Protein AF-A0A3D4BBL2-F1 (afdb_monomer)

Solvent-accessible surface area (backbone atoms only — not comparable to full-atom values): 11692 Å² total; per-residue (Å²): 135,83,78,77,78,76,83,63,69,51,54,70,66,58,52,54,52,48,45,28,52,50,49,42,56,53,72,63,46,46,73,65,32,52,86,39,86,74,18,43,57,54,33,48,52,52,49,54,50,46,58,52,48,42,45,50,43,36,45,75,72,66,62,43,94,60,90,60,70,45,83,87,76,62,71,83,90,44,72,51,58,56,49,42,54,50,50,47,52,53,50,20,50,53,51,31,51,52,48,55,69,71,59,70,80,70,53,60,53,66,71,59,51,50,54,48,51,52,51,52,40,51,51,50,18,51,50,28,33,54,53,8,48,28,24,54,72,39,67,71,39,49,65,62,49,72,71,62,72,70,48,55,76,89,77,51,49,52,69,56,48,54,44,38,53,43,12,64,38,56,66,59,32,27,52,55,10,48,51,28,32,52,20,14,57,27,35,73,39,88,91,34,31,68,61,12,48,52,48,41,49,55,53,51,50,50,53,52,51,51,70,73,70,91

Structure (mmCIF, N/CA/C/O backbone):
data_AF-A0A3D4BBL2-F1
#
_entry.id   AF-A0A3D4BBL2-F1
#
loop_
_atom_site.group_PDB
_atom_site.id
_atom_site.type_symbol
_atom_site.label_atom_id
_atom_site.label_alt_id
_atom_site.label_comp_id
_atom_site.label_asym_id
_atom_site.label_entity_id
_atom_site.label_seq_id
_atom_site.pdbx_PDB_ins_code
_atom_site.Cartn_x
_atom_site.Cartn_y
_atom_site.Cartn_z
_atom_site.occupancy
_atom_site.B_iso_or_equiv
_atom_site.auth_seq_id
_atom_site.auth_comp_id
_atom_site.auth_asym_id
_atom_site.auth_atom_id
_atom_site.pdbx_PDB_model_num
ATOM 1 N N . MET A 1 1 ? -5.772 18.587 37.177 1.00 37.78 1 MET A N 1
ATOM 2 C CA . MET A 1 1 ? -6.909 18.698 36.238 1.00 37.78 1 MET A CA 1
ATOM 3 C C . MET A 1 1 ? -6.902 17.425 35.423 1.00 37.78 1 MET A C 1
ATOM 5 O O . MET A 1 1 ? -6.233 17.356 34.401 1.00 37.78 1 MET A O 1
ATOM 9 N N . ASP A 1 2 ? -7.550 16.395 35.958 1.00 37.03 2 ASP A N 1
ATOM 10 C CA . ASP A 1 2 ? -7.665 15.096 35.307 1.00 37.03 2 ASP A CA 1
ATOM 11 C C . ASP A 1 2 ? -8.684 15.230 34.182 1.00 37.03 2 ASP A C 1
ATOM 13 O O . ASP A 1 2 ? -9.871 15.458 34.422 1.00 37.03 2 ASP A O 1
ATOM 17 N N . ALA A 1 3 ? -8.210 15.179 32.939 1.00 42.62 3 ALA A N 1
ATOM 18 C CA . ALA A 1 3 ? -9.091 15.114 31.790 1.00 42.62 3 ALA A CA 1
ATOM 19 C C . ALA A 1 3 ? -9.878 13.801 31.887 1.00 42.62 3 ALA A C 1
ATOM 21 O O . ALA A 1 3 ? -9.318 12.721 31.705 1.00 42.62 3 ALA A O 1
ATOM 22 N N . GLN A 1 4 ? -11.170 13.899 32.207 1.00 39.91 4 GLN A N 1
ATOM 23 C CA . GLN A 1 4 ? -12.117 12.806 32.037 1.00 39.91 4 GLN A CA 1
ATOM 24 C C . GLN A 1 4 ? -12.040 12.355 30.578 1.00 39.91 4 GLN A C 1
ATOM 26 O O . GLN A 1 4 ? -12.539 13.031 29.678 1.00 39.91 4 GLN A O 1
ATOM 31 N N . ILE A 1 5 ? -11.390 11.215 30.343 1.00 52.16 5 ILE A N 1
ATOM 32 C CA . ILE A 1 5 ? -11.552 10.469 29.104 1.00 52.16 5 ILE A CA 1
ATOM 33 C C . ILE A 1 5 ? -13.025 10.076 29.099 1.00 52.16 5 ILE A C 1
ATOM 35 O O . ILE A 1 5 ? -13.459 9.230 29.878 1.00 52.16 5 ILE A O 1
ATOM 39 N N . THR A 1 6 ? -13.822 10.776 28.301 1.00 50.19 6 THR A N 1
ATOM 40 C CA . THR A 1 6 ? -15.196 10.373 28.043 1.00 50.19 6 THR A CA 1
ATOM 41 C C . THR A 1 6 ? -15.108 9.035 27.323 1.00 50.19 6 THR A C 1
ATOM 43 O O . THR A 1 6 ? -14.705 8.969 26.164 1.00 50.19 6 THR A O 1
ATOM 46 N N . ASP A 1 7 ? -15.403 7.948 28.037 1.00 58.25 7 ASP A N 1
ATOM 47 C CA . ASP A 1 7 ? -15.545 6.617 27.451 1.00 58.25 7 ASP A CA 1
ATOM 48 C C . ASP A 1 7 ? -16.762 6.661 26.519 1.00 58.25 7 ASP A C 1
ATOM 50 O O . ASP A 1 7 ? -17.898 6.390 26.910 1.00 58.25 7 ASP A O 1
ATOM 54 N N . SER A 1 8 ? -16.547 7.126 25.286 1.00 77.06 8 SER A N 1
ATOM 55 C CA . SER A 1 8 ? -17.603 7.199 24.287 1.00 77.06 8 SER A CA 1
ATOM 56 C C . SER A 1 8 ? -17.881 5.783 23.795 1.00 77.06 8 SER A C 1
ATOM 58 O O . SER A 1 8 ? -17.010 5.122 23.222 1.00 77.06 8 SER A O 1
ATOM 60 N N . ASP A 1 9 ? -19.089 5.285 24.041 1.00 87.81 9 ASP A N 1
ATOM 61 C CA . ASP A 1 9 ? -19.522 4.012 23.484 1.00 87.81 9 ASP A CA 1
ATOM 62 C C . ASP A 1 9 ? -19.615 4.136 21.961 1.00 87.81 9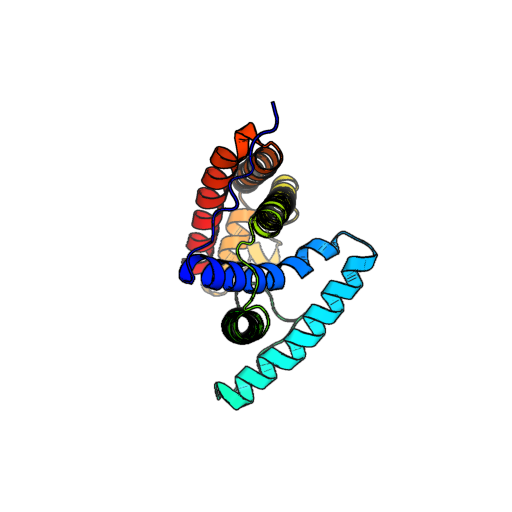 ASP A C 1
ATOM 64 O O . ASP A 1 9 ? -20.276 5.022 21.413 1.00 87.81 9 ASP A O 1
ATOM 68 N N . TRP A 1 10 ? -18.946 3.237 21.242 1.00 92.12 10 TRP A N 1
ATOM 69 C CA . TRP A 1 10 ? -19.026 3.240 19.788 1.00 92.12 10 TRP A CA 1
ATOM 70 C C . TRP A 1 10 ? -20.364 2.661 19.328 1.00 92.12 10 TRP A C 1
ATOM 72 O O . TRP A 1 10 ? -20.769 1.577 19.759 1.00 92.12 10 TRP A O 1
ATOM 82 N N . HIS A 1 11 ? -21.006 3.317 18.358 1.00 92.44 11 HIS A N 1
ATOM 83 C CA . HIS A 1 11 ? -22.122 2.714 17.632 1.00 92.44 11 HIS A CA 1
ATOM 84 C C . HIS A 1 11 ? -21.712 1.376 17.004 1.00 92.44 11 HIS A C 1
ATOM 86 O O . HIS A 1 11 ? -20.577 1.194 16.553 1.00 92.44 11 HIS A O 1
ATOM 92 N N . PHE A 1 12 ? -22.667 0.447 16.928 1.00 91.31 12 PHE A N 1
ATOM 93 C CA . PHE A 1 12 ? -22.454 -0.890 16.372 1.00 91.31 12 PHE A CA 1
ATOM 94 C C . PHE A 1 12 ? -21.810 -0.856 14.976 1.00 91.31 12 PHE A C 1
ATOM 96 O O . PHE A 1 12 ? -20.815 -1.540 14.747 1.00 91.31 12 PHE A O 1
ATOM 103 N N . ILE A 1 13 ? -22.301 0.014 14.084 1.00 92.94 13 ILE A N 1
ATOM 104 C CA . ILE A 1 13 ? -21.766 0.175 12.721 1.00 92.94 13 ILE A CA 1
ATOM 105 C C . ILE A 1 13 ? -20.289 0.589 12.753 1.00 92.94 13 ILE A C 1
ATOM 107 O O . ILE A 1 13 ? -19.476 -0.006 12.050 1.00 92.94 13 ILE A O 1
ATOM 111 N N . LYS A 1 14 ? -19.914 1.547 13.615 1.00 94.06 14 LYS A N 1
ATOM 112 C CA . LYS A 1 14 ? -18.519 1.995 13.769 1.00 94.06 14 LYS A CA 1
ATOM 113 C C . LYS A 1 14 ? -17.614 0.845 14.227 1.00 94.06 14 LYS A C 1
ATOM 115 O O . LYS A 1 14 ? -16.515 0.698 13.702 1.00 94.06 14 LYS A O 1
ATOM 120 N N . LYS A 1 15 ? -18.081 -0.001 15.157 1.00 93.81 15 LYS A N 1
ATOM 121 C CA . LYS A 1 15 ? -17.332 -1.188 15.618 1.00 93.81 15 LYS A CA 1
ATOM 122 C C . LYS A 1 15 ? -17.118 -2.206 14.502 1.00 93.81 15 LYS A C 1
ATOM 124 O O . LYS A 1 15 ? -15.994 -2.662 14.317 1.00 93.81 15 LYS A O 1
ATOM 129 N N . VAL A 1 16 ? -18.172 -2.549 13.763 1.00 95.00 16 VAL A N 1
ATOM 130 C CA . VAL A 1 16 ? -18.086 -3.529 12.668 1.00 95.00 16 VAL A CA 1
ATOM 131 C C . VAL A 1 16 ? -17.189 -3.012 11.545 1.00 95.00 16 VAL A C 1
ATOM 133 O O . VAL A 1 16 ? -16.294 -3.731 11.109 1.00 95.00 16 VAL A O 1
ATOM 136 N N . LEU A 1 17 ? -17.365 -1.754 11.131 1.00 95.75 17 LEU A N 1
ATOM 137 C CA . LEU A 1 17 ? -16.558 -1.135 10.080 1.00 95.75 17 LEU A CA 1
ATOM 138 C C . LEU A 1 17 ? -15.080 -1.058 10.471 1.00 95.75 17 LEU A C 1
ATOM 140 O O . LEU A 1 17 ? -14.215 -1.382 9.663 1.00 95.75 17 LEU A O 1
ATOM 144 N N . PHE A 1 18 ? -14.782 -0.691 11.719 1.00 95.94 18 PHE A N 1
ATOM 145 C CA . PHE A 1 18 ? -13.410 -0.697 12.213 1.00 95.94 18 PHE A CA 1
ATOM 146 C C . PHE A 1 18 ? -12.796 -2.096 12.200 1.00 95.94 18 PHE A C 1
ATOM 148 O O . PHE A 1 18 ? -11.698 -2.250 11.682 1.00 95.94 18 PHE A O 1
ATOM 155 N N . ARG A 1 19 ? -13.492 -3.116 12.721 1.00 95.94 19 ARG A N 1
ATOM 156 C CA . ARG A 1 19 ? -13.000 -4.506 12.708 1.00 95.94 19 ARG A CA 1
ATOM 157 C C . ARG A 1 19 ? -12.732 -4.987 11.280 1.00 95.94 19 ARG A C 1
ATOM 159 O O . ARG A 1 19 ? -11.680 -5.566 11.032 1.00 95.94 19 ARG A O 1
ATOM 166 N N . PHE A 1 20 ? -13.633 -4.676 10.347 1.00 97.44 20 PHE A N 1
ATOM 167 C CA . PHE A 1 20 ? -13.460 -4.992 8.930 1.00 97.44 20 PHE A CA 1
ATOM 168 C C . PHE A 1 20 ? -12.221 -4.333 8.333 1.00 97.44 20 PHE A C 1
ATOM 170 O O . PHE A 1 20 ? -11.353 -5.030 7.811 1.00 97.44 20 PHE A O 1
ATOM 177 N N . LEU A 1 21 ? -12.101 -3.008 8.453 1.00 96.81 21 LEU A N 1
ATOM 178 C CA . LEU A 1 21 ? -10.950 -2.276 7.926 1.00 96.81 21 LEU A CA 1
ATOM 179 C C . LEU A 1 21 ? -9.646 -2.700 8.600 1.00 96.81 21 LEU A C 1
ATOM 181 O O . LEU A 1 21 ? -8.628 -2.805 7.923 1.00 96.81 21 LEU A O 1
ATOM 185 N N . PHE A 1 22 ? -9.681 -2.973 9.904 1.00 96.38 22 PHE A N 1
ATOM 186 C CA . PHE A 1 22 ? -8.535 -3.464 10.654 1.00 96.38 22 PHE A CA 1
ATOM 187 C C . PHE A 1 22 ? -8.037 -4.782 10.067 1.00 96.38 22 PHE A C 1
ATOM 189 O O . PHE A 1 22 ? -6.878 -4.870 9.679 1.00 96.38 22 PHE A O 1
ATOM 196 N N . VAL A 1 23 ? -8.913 -5.784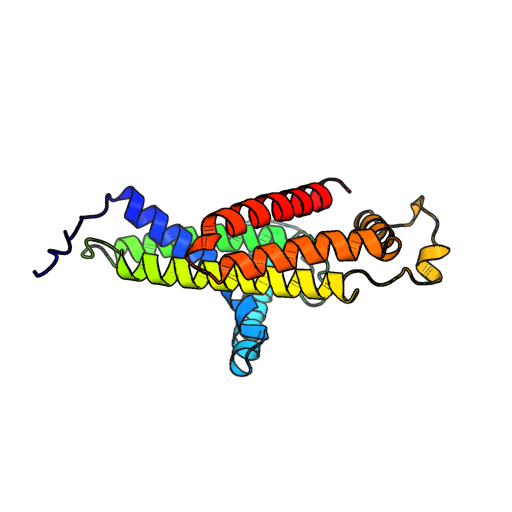 9.944 1.00 96.62 23 VAL A N 1
ATOM 197 C CA . VAL A 1 23 ? -8.535 -7.099 9.410 1.00 96.62 23 VAL A CA 1
ATOM 198 C C . VAL A 1 23 ? -8.100 -6.996 7.949 1.00 96.62 23 VAL A C 1
ATOM 200 O O . VAL A 1 23 ? -7.061 -7.540 7.585 1.00 96.62 23 VAL A O 1
ATOM 203 N N . TYR A 1 24 ? -8.867 -6.285 7.121 1.00 96.38 24 TYR A N 1
ATOM 204 C CA . TYR A 1 24 ? -8.594 -6.171 5.691 1.00 96.38 24 TYR A CA 1
ATOM 205 C C . TYR A 1 24 ? -7.252 -5.487 5.413 1.00 96.38 24 TYR A C 1
ATOM 207 O O . TYR A 1 24 ? -6.425 -6.032 4.690 1.00 96.38 24 TYR A O 1
ATOM 215 N N . LEU A 1 25 ? -6.990 -4.326 6.021 1.00 94.62 25 LEU A N 1
ATOM 216 C CA . LEU A 1 25 ? -5.730 -3.608 5.810 1.00 94.62 25 LEU A CA 1
ATOM 217 C C . LEU A 1 25 ? -4.537 -4.322 6.462 1.00 94.62 25 LEU A C 1
ATOM 219 O O . LEU A 1 25 ? -3.429 -4.248 5.932 1.00 94.62 25 LEU A O 1
ATOM 223 N N . LEU A 1 26 ? -4.746 -5.049 7.567 1.00 92.75 26 LEU A N 1
ATOM 224 C CA . LEU A 1 26 ? -3.691 -5.844 8.197 1.00 92.75 26 LEU A CA 1
ATOM 225 C C . LEU A 1 26 ? -3.162 -6.940 7.260 1.00 92.75 26 LEU A C 1
ATOM 227 O O . LEU A 1 26 ? -1.962 -7.199 7.272 1.00 92.75 26 LEU A O 1
ATOM 231 N N . MET A 1 27 ? -4.007 -7.523 6.401 1.00 92.31 27 MET A N 1
ATOM 232 C CA . MET A 1 27 ? -3.579 -8.526 5.411 1.00 92.31 27 MET A CA 1
ATOM 233 C C . MET A 1 27 ? -2.598 -7.978 4.362 1.00 92.31 27 MET A C 1
ATOM 235 O O . MET A 1 27 ? -1.838 -8.752 3.795 1.00 92.31 27 MET A O 1
ATOM 239 N N . PHE A 1 28 ? -2.551 -6.661 4.131 1.00 89.00 28 PHE A N 1
ATOM 240 C CA . PHE A 1 28 ? -1.577 -6.033 3.221 1.00 89.00 28 PHE A CA 1
ATOM 241 C C . PHE A 1 28 ? -0.248 -5.669 3.904 1.00 89.00 28 PHE A C 1
ATOM 243 O O . PHE A 1 28 ? 0.748 -5.362 3.236 1.00 89.00 28 PHE A O 1
ATOM 250 N N . MET A 1 29 ? -0.201 -5.694 5.240 1.00 86.38 29 MET A N 1
ATOM 251 C CA . MET A 1 29 ? 0.981 -5.299 6.005 1.00 86.38 29 MET A CA 1
ATOM 252 C C . MET A 1 29 ? 2.170 -6.275 5.986 1.00 86.38 29 MET A C 1
ATOM 254 O O . MET A 1 29 ? 3.280 -5.774 6.177 1.00 86.38 29 MET A O 1
ATOM 258 N N . PRO A 1 30 ? 2.055 -7.597 5.712 1.00 82.75 30 PRO A N 1
ATOM 259 C CA . PRO A 1 30 ? 3.217 -8.487 5.586 1.00 82.75 30 PRO A CA 1
ATOM 260 C C . PRO A 1 30 ? 4.308 -7.956 4.642 1.00 82.75 30 PRO A C 1
ATOM 262 O O . PRO A 1 30 ? 5.497 -8.088 4.931 1.00 82.75 30 PRO A O 1
ATOM 265 N N . ALA A 1 31 ? 3.921 -7.248 3.573 1.00 71.56 31 ALA A N 1
ATOM 266 C CA . ALA A 1 31 ? 4.843 -6.614 2.627 1.00 71.56 31 ALA A CA 1
ATOM 267 C C . ALA A 1 31 ? 5.782 -5.565 3.262 1.00 71.56 31 ALA A C 1
ATOM 269 O O . ALA A 1 31 ? 6.855 -5.290 2.724 1.00 71.56 31 ALA A O 1
ATOM 270 N N . PHE A 1 32 ? 5.399 -4.981 4.400 1.00 69.25 32 PHE A N 1
ATOM 271 C CA . PHE A 1 32 ? 6.221 -4.034 5.159 1.00 69.25 32 PHE A CA 1
ATOM 272 C C . PHE A 1 32 ? 7.438 -4.696 5.788 1.00 69.25 32 PHE A C 1
ATOM 274 O O . PHE A 1 32 ? 8.534 -4.136 5.813 1.00 69.25 32 PHE A O 1
ATOM 281 N N . PHE A 1 33 ? 7.227 -5.900 6.316 1.00 68.56 33 PHE A N 1
ATOM 282 C CA . PHE A 1 33 ? 8.214 -6.582 7.130 1.00 68.56 33 PHE A CA 1
ATOM 283 C C . PHE A 1 33 ? 9.386 -7.095 6.288 1.00 68.56 33 PHE A C 1
ATOM 285 O O . PHE A 1 33 ? 10.439 -7.368 6.843 1.00 68.56 33 PHE A O 1
ATOM 292 N N . TYR A 1 34 ? 9.279 -7.115 4.955 1.00 64.31 34 TYR A N 1
ATOM 293 C CA . TYR A 1 34 ? 10.361 -7.535 4.061 1.00 64.31 34 TYR A CA 1
ATOM 294 C C . TYR A 1 34 ? 11.711 -6.844 4.315 1.00 64.31 34 TYR A C 1
ATOM 296 O O . TYR A 1 34 ? 12.761 -7.446 4.120 1.00 64.31 34 TYR A O 1
ATOM 304 N N . VAL A 1 35 ? 11.698 -5.585 4.762 1.00 63.56 35 VAL A N 1
ATOM 305 C CA . VAL A 1 35 ? 12.927 -4.812 5.022 1.00 63.56 35 VAL A CA 1
ATOM 306 C C . VAL A 1 35 ? 13.601 -5.226 6.345 1.00 63.56 35 VAL A C 1
ATOM 308 O O . VAL A 1 35 ? 14.741 -4.855 6.609 1.00 63.56 35 VAL A O 1
ATOM 311 N N . MET A 1 36 ? 12.916 -6.007 7.186 1.00 71.75 36 MET A N 1
ATOM 312 C CA . MET A 1 36 ? 13.403 -6.474 8.484 1.00 71.75 36 MET A CA 1
ATOM 313 C C . MET A 1 36 ? 13.859 -7.942 8.406 1.00 71.75 36 MET A C 1
ATOM 315 O O . MET A 1 36 ? 13.176 -8.752 7.780 1.00 71.75 36 MET A O 1
ATOM 319 N N . PRO A 1 37 ? 14.935 -8.343 9.114 1.00 70.19 37 PRO A N 1
ATOM 320 C CA . PRO A 1 37 ? 15.452 -9.716 9.078 1.00 70.19 37 PRO A CA 1
ATOM 321 C C . PRO A 1 37 ? 14.411 -10.798 9.410 1.00 70.19 37 PRO A C 1
ATOM 323 O O . PRO A 1 37 ? 14.295 -11.783 8.691 1.00 70.19 37 PRO A O 1
ATOM 326 N N . LEU A 1 38 ? 13.595 -10.598 10.454 1.00 72.31 38 LEU A N 1
ATOM 327 C CA . LEU A 1 38 ? 12.511 -11.532 10.803 1.00 72.31 38 LEU A CA 1
ATOM 328 C C . LEU A 1 38 ? 11.335 -11.489 9.819 1.00 72.31 38 LEU A C 1
ATOM 330 O O . LEU A 1 38 ? 10.545 -12.427 9.731 1.00 72.31 38 LEU A O 1
ATOM 334 N N . GLY A 1 39 ? 11.183 -10.381 9.109 1.00 77.19 39 GLY A N 1
ATOM 335 C CA . GLY A 1 39 ? 10.024 -10.137 8.279 1.00 77.19 39 GLY A CA 1
ATOM 336 C C . GLY A 1 39 ? 10.081 -10.778 6.901 1.00 77.19 39 GLY A C 1
ATOM 337 O O . GLY A 1 39 ? 9.032 -11.004 6.299 1.00 77.19 39 GLY A O 1
ATOM 338 N N . ALA A 1 40 ? 11.274 -11.164 6.446 1.00 78.25 40 ALA A N 1
ATOM 339 C CA . ALA A 1 40 ? 11.434 -12.022 5.278 1.00 78.25 40 ALA A CA 1
ATOM 340 C C . ALA A 1 40 ? 10.673 -13.349 5.449 1.00 78.25 40 ALA A C 1
ATOM 342 O O . ALA A 1 40 ? 9.928 -13.736 4.552 1.00 78.25 40 ALA A O 1
ATOM 343 N N . HIS A 1 41 ? 10.767 -13.981 6.626 1.00 83.94 41 HIS A N 1
ATOM 344 C CA . HIS A 1 41 ? 10.032 -15.213 6.928 1.00 83.94 41 HIS A CA 1
ATOM 345 C C . HIS A 1 41 ? 8.519 -14.991 6.977 1.00 83.94 41 HIS A C 1
ATOM 347 O O . HIS A 1 41 ? 7.767 -15.785 6.426 1.00 83.94 41 HIS A O 1
ATOM 353 N N . ILE A 1 42 ? 8.057 -13.895 7.590 1.00 84.00 42 ILE A N 1
ATOM 354 C CA . ILE A 1 42 ? 6.623 -13.555 7.632 1.00 84.00 42 ILE A CA 1
ATOM 355 C C . ILE A 1 42 ? 6.066 -13.439 6.211 1.00 84.00 42 ILE A C 1
ATOM 357 O O . ILE A 1 42 ? 5.014 -13.994 5.905 1.00 84.00 42 ILE A O 1
ATOM 361 N N . MET A 1 43 ? 6.791 -12.746 5.334 1.00 81.94 43 MET A N 1
ATOM 362 C CA . MET A 1 43 ? 6.386 -12.580 3.945 1.00 81.94 43 MET A CA 1
ATOM 363 C C . MET A 1 43 ? 6.463 -13.896 3.158 1.00 81.94 43 MET A C 1
ATOM 365 O O . MET A 1 43 ? 5.641 -14.127 2.278 1.00 81.94 43 MET A O 1
ATOM 369 N N . GLU A 1 44 ? 7.430 -14.763 3.451 1.00 84.44 44 GLU A N 1
ATOM 370 C CA . GLU A 1 44 ? 7.513 -16.093 2.846 1.00 84.44 44 GLU A CA 1
ATOM 371 C C . GLU A 1 44 ? 6.299 -16.950 3.219 1.00 84.44 44 GLU A C 1
ATOM 373 O O . GLU A 1 44 ? 5.644 -17.489 2.329 1.00 84.44 44 GLU A O 1
ATOM 378 N N . TYR A 1 45 ? 5.931 -17.003 4.502 1.00 88.31 45 TYR A N 1
ATOM 379 C CA . TYR A 1 45 ? 4.733 -17.719 4.947 1.00 88.31 45 TYR A CA 1
ATOM 380 C C . TYR A 1 45 ? 3.448 -17.138 4.352 1.00 88.31 45 TYR A C 1
ATOM 382 O O . TYR A 1 45 ? 2.594 -17.902 3.904 1.00 88.31 45 TYR A O 1
ATOM 390 N N . ASP A 1 46 ? 3.323 -15.809 4.296 1.00 88.44 46 ASP A N 1
ATOM 391 C CA . ASP A 1 46 ? 2.190 -15.137 3.648 1.00 88.44 46 ASP A CA 1
ATOM 392 C C . ASP A 1 46 ? 2.092 -15.523 2.161 1.00 88.44 46 ASP A C 1
ATOM 394 O O . ASP A 1 46 ? 1.040 -15.959 1.690 1.00 88.44 46 ASP A O 1
ATOM 398 N N . ARG A 1 47 ? 3.212 -15.483 1.429 1.00 86.94 47 ARG A N 1
ATOM 399 C CA . ARG A 1 47 ? 3.263 -15.902 0.019 1.00 86.94 47 ARG A CA 1
ATOM 400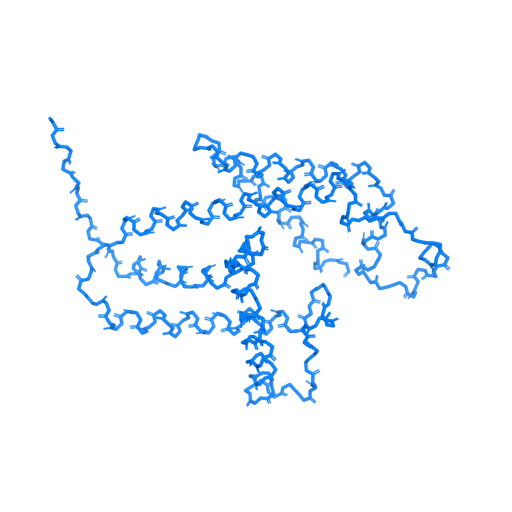 C C . ARG A 1 47 ? 2.911 -17.370 -0.166 1.00 86.94 47 ARG A C 1
ATOM 402 O O . ARG A 1 47 ? 2.153 -17.682 -1.078 1.00 86.94 47 ARG A O 1
ATOM 409 N N . LEU A 1 48 ? 3.450 -18.263 0.663 1.00 89.31 48 LEU A N 1
ATOM 410 C CA . LEU A 1 48 ? 3.157 -19.698 0.596 1.00 89.31 48 LEU A CA 1
ATOM 411 C C . LEU A 1 48 ? 1.669 -19.965 0.824 1.00 89.31 48 LEU A C 1
ATOM 413 O O . LEU A 1 48 ? 1.061 -20.732 0.077 1.00 89.31 48 LEU A O 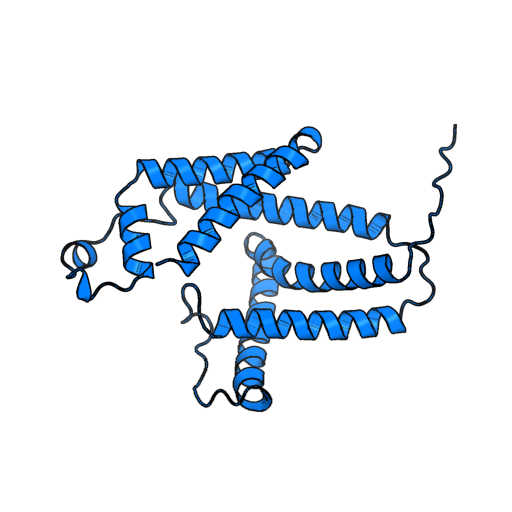1
ATOM 417 N N . PHE A 1 49 ? 1.077 -19.294 1.814 1.00 91.38 49 PHE A N 1
ATOM 418 C CA . PHE A 1 49 ? -0.347 -19.395 2.097 1.00 91.38 49 PHE A CA 1
ATOM 419 C C . PHE A 1 49 ? -1.190 -18.962 0.891 1.00 91.38 49 PHE A C 1
ATOM 421 O O . PHE A 1 49 ? -2.034 -19.731 0.426 1.00 91.38 49 PHE A O 1
ATOM 428 N N . TRP A 1 50 ? -0.936 -17.776 0.332 1.00 91.25 50 TRP A N 1
ATOM 429 C CA . TRP A 1 50 ? -1.726 -17.270 -0.793 1.00 91.25 50 TRP A CA 1
ATOM 430 C C . TRP A 1 50 ? -1.483 -18.035 -2.097 1.00 91.25 50 TRP A C 1
ATOM 432 O O . TRP A 1 50 ? -2.443 -18.306 -2.815 1.00 91.25 50 TRP A O 1
ATOM 442 N N . ASN A 1 51 ? -0.249 -18.471 -2.369 1.00 89.81 51 ASN A N 1
ATOM 443 C C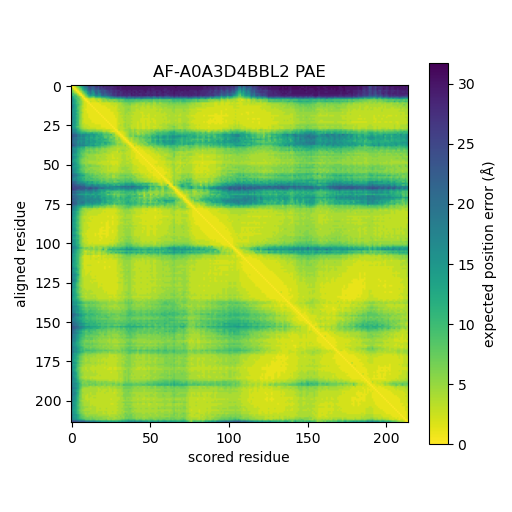A . ASN A 1 51 ? 0.063 -19.297 -3.539 1.00 89.81 51 ASN A CA 1
ATOM 444 C C . ASN A 1 51 ? -0.648 -20.659 -3.499 1.00 89.81 51 ASN A C 1
ATOM 446 O O . ASN A 1 51 ? -0.890 -21.240 -4.552 1.00 89.81 51 ASN A O 1
ATOM 450 N N . LEU A 1 52 ? -0.985 -21.171 -2.312 1.00 88.06 52 LEU A N 1
ATOM 451 C CA . LEU A 1 52 ? -1.799 -22.377 -2.164 1.00 88.06 52 LEU A CA 1
ATOM 452 C C . LEU A 1 52 ? -3.296 -22.052 -2.250 1.00 88.06 52 LEU A C 1
ATOM 454 O O . LEU A 1 52 ? -4.048 -22.723 -2.958 1.00 88.06 52 LEU A O 1
ATOM 458 N N . PHE A 1 53 ? -3.732 -21.020 -1.528 1.00 89.44 53 PHE A N 1
ATOM 459 C CA . PHE A 1 53 ? -5.147 -20.719 -1.340 1.00 89.44 53 PHE A CA 1
ATOM 460 C C . PHE A 1 53 ? -5.805 -20.089 -2.574 1.00 89.44 53 PHE A C 1
ATOM 462 O O . PHE A 1 53 ? -6.917 -20.474 -2.935 1.00 89.44 53 PHE A O 1
ATOM 469 N N . VAL A 1 54 ? -5.135 -19.148 -3.248 1.00 90.06 54 VAL A N 1
ATOM 470 C CA . VAL A 1 54 ? -5.702 -18.414 -4.393 1.00 90.06 54 VAL A CA 1
ATOM 471 C C . VAL A 1 54 ? -5.994 -19.339 -5.579 1.00 90.06 54 VAL A C 1
ATOM 473 O O . VAL A 1 54 ? -7.133 -19.324 -6.048 1.00 90.06 54 VAL A O 1
ATOM 476 N N . PRO A 1 55 ? -5.060 -20.191 -6.051 1.00 87.56 55 PRO A N 1
ATOM 477 C CA . PRO A 1 55 ? -5.362 -21.120 -7.139 1.00 87.56 55 PRO A CA 1
ATOM 478 C C . PRO A 1 55 ? -6.380 -22.183 -6.729 1.00 87.56 55 PRO A C 1
ATOM 480 O O . PRO A 1 55 ? -7.228 -22.558 -7.536 1.00 87.56 55 PRO A O 1
ATOM 483 N N . TRP A 1 56 ? -6.341 -22.645 -5.471 1.00 88.19 56 TRP A N 1
ATOM 484 C CA . TRP A 1 56 ? -7.329 -23.593 -4.961 1.00 88.19 56 TRP A CA 1
ATOM 485 C C . TRP A 1 56 ? -8.746 -23.014 -5.027 1.00 88.19 56 TRP A C 1
ATOM 487 O O . TRP A 1 56 ? -9.643 -23.675 -5.552 1.00 88.19 56 TRP A O 1
ATOM 497 N N . LEU A 1 57 ? -8.940 -21.778 -4.564 1.00 86.06 57 LEU A N 1
ATOM 498 C CA . LEU A 1 57 ? -10.237 -21.106 -4.604 1.00 86.06 57 LEU A CA 1
ATOM 499 C C . LEU A 1 57 ? -10.652 -20.782 -6.046 1.00 86.06 57 LEU A C 1
ATOM 501 O O . LEU A 1 57 ? -11.797 -21.033 -6.421 1.00 86.06 57 LEU A O 1
ATOM 505 N N . GLY A 1 58 ? -9.720 -20.300 -6.873 1.00 84.38 58 GLY A N 1
ATOM 506 C CA . GLY A 1 58 ? -9.956 -20.044 -8.296 1.00 84.38 58 GLY A CA 1
ATOM 507 C C . GLY A 1 58 ? -10.471 -21.277 -9.040 1.00 84.38 58 GLY A C 1
ATOM 508 O O . GLY A 1 58 ? -11.443 -21.190 -9.787 1.00 84.38 58 GLY A O 1
ATOM 509 N N . LYS A 1 59 ? -9.880 -22.443 -8.766 1.00 84.88 59 LYS A N 1
ATOM 510 C CA . LYS A 1 59 ? -10.258 -23.713 -9.390 1.00 84.88 59 LYS A CA 1
ATOM 511 C C . LYS A 1 59 ? -11.562 -24.299 -8.847 1.00 84.88 59 LYS A C 1
ATOM 513 O O . LYS A 1 59 ? -12.384 -24.756 -9.627 1.00 84.88 59 LYS A O 1
ATOM 518 N N . HIS A 1 60 ? -11.745 -24.333 -7.526 1.00 85.19 60 HIS A N 1
ATOM 519 C CA . HIS A 1 60 ? -12.856 -25.079 -6.913 1.00 85.19 60 HIS A CA 1
ATOM 520 C C . HIS A 1 60 ? -14.115 -24.242 -6.678 1.00 85.19 60 HIS A C 1
ATOM 522 O O . HIS A 1 60 ? -15.199 -24.807 -6.568 1.00 85.19 60 HIS A O 1
ATOM 528 N N . VAL A 1 61 ? -13.981 -22.921 -6.546 1.00 84.75 61 VAL A N 1
ATOM 529 C CA . VAL A 1 61 ? -15.098 -22.025 -6.203 1.00 84.75 61 VAL A CA 1
ATOM 530 C C . VAL A 1 61 ? -15.479 -21.137 -7.381 1.00 84.75 61 VAL A C 1
ATOM 532 O O . VAL A 1 61 ? -16.664 -20.935 -7.624 1.00 84.75 61 VAL A O 1
ATOM 535 N N . LEU A 1 62 ? -14.489 -20.608 -8.108 1.00 82.38 62 LEU A N 1
ATOM 536 C CA . LEU A 1 62 ? -14.722 -19.696 -9.235 1.00 82.38 62 LEU A CA 1
ATOM 537 C C . LEU A 1 62 ? -14.782 -20.403 -10.598 1.00 82.38 62 LEU A C 1
ATOM 539 O O . LEU A 1 62 ? -15.011 -19.730 -11.598 1.00 82.38 62 LEU A O 1
ATOM 543 N N . ASP A 1 63 ? -14.567 -21.724 -10.631 1.00 82.62 63 ASP A N 1
ATOM 544 C CA . ASP A 1 63 ? -14.529 -22.566 -11.839 1.00 82.62 63 ASP A CA 1
ATOM 545 C C . ASP A 1 63 ? -13.669 -21.964 -12.969 1.00 82.62 63 ASP A C 1
ATOM 547 O O . ASP A 1 63 ? -13.976 -22.030 -14.161 1.00 82.62 63 ASP A O 1
ATOM 551 N N . MET A 1 64 ? -12.559 -21.326 -12.584 1.00 77.19 64 MET A N 1
ATOM 552 C CA . MET A 1 64 ? -11.573 -20.823 -13.530 1.00 77.19 64 MET A CA 1
ATOM 553 C C . MET A 1 64 ? -10.824 -22.034 -14.091 1.00 77.19 64 MET A C 1
ATOM 555 O O . MET A 1 64 ? -9.859 -22.504 -13.496 1.00 77.19 64 MET A O 1
ATOM 559 N N . GLY A 1 65 ? -11.282 -22.566 -15.226 1.00 63.69 65 GLY A N 1
ATOM 560 C CA . GLY A 1 65 ? -10.745 -23.768 -15.886 1.00 63.69 65 GLY A CA 1
ATOM 561 C C . GLY A 1 65 ? -9.285 -23.696 -16.370 1.00 63.69 65 GLY A C 1
ATOM 562 O O . GLY A 1 65 ? -8.862 -24.550 -17.145 1.00 63.69 65 GLY A O 1
ATOM 563 N N . SER A 1 66 ? -8.510 -22.697 -15.942 1.00 65.06 66 SER A N 1
ATOM 564 C CA . SER A 1 66 ? -7.099 -22.491 -16.278 1.00 65.06 66 SER A CA 1
ATOM 565 C C . SER A 1 66 ? -6.247 -22.380 -15.015 1.00 65.06 66 SER A C 1
ATOM 567 O O . SER A 1 66 ? -6.624 -21.668 -14.082 1.00 65.06 66 SER A O 1
ATOM 569 N N . ASP A 1 67 ? -5.070 -23.008 -15.014 1.00 74.88 67 ASP A N 1
ATOM 570 C CA . ASP A 1 67 ? -4.104 -22.870 -13.923 1.00 74.88 67 ASP A CA 1
ATOM 571 C C . ASP A 1 67 ? -3.671 -21.404 -13.777 1.00 74.88 67 ASP A C 1
ATOM 573 O O . ASP A 1 67 ? -3.073 -20.810 -14.678 1.00 74.88 67 ASP A O 1
ATOM 577 N N . ILE A 1 68 ? -3.999 -20.804 -12.630 1.00 76.56 68 ILE A N 1
ATOM 578 C CA . ILE A 1 68 ? -3.622 -19.425 -12.320 1.00 76.56 68 ILE A CA 1
ATOM 579 C C . ILE A 1 68 ? -2.111 -19.407 -12.044 1.00 76.56 68 ILE A C 1
ATOM 581 O O . ILE A 1 68 ? -1.665 -20.082 -11.111 1.00 76.56 68 ILE A O 1
ATOM 585 N N . PRO A 1 69 ? -1.306 -18.641 -12.805 1.00 78.06 69 PRO A N 1
ATOM 586 C CA . PRO A 1 69 ? 0.124 -18.548 -12.548 1.00 78.06 69 PRO A CA 1
ATOM 587 C C . PRO A 1 69 ? 0.363 -17.944 -11.162 1.00 78.06 69 PRO A C 1
ATOM 589 O O . PRO A 1 69 ? -0.275 -16.960 -10.794 1.00 78.06 69 PRO A O 1
ATOM 592 N N . VAL A 1 70 ? 1.293 -18.531 -10.406 1.00 81.81 70 VAL A N 1
ATOM 593 C CA . VAL A 1 70 ? 1.649 -18.123 -9.037 1.00 81.81 70 VAL A CA 1
ATOM 594 C C . VAL A 1 70 ? 3.014 -17.435 -8.982 1.00 81.81 70 VAL A C 1
ATOM 596 O O . VAL A 1 70 ? 3.812 -17.496 -9.924 1.00 81.81 70 VAL A O 1
ATOM 599 N N . TRP A 1 71 ? 3.311 -16.757 -7.871 1.00 70.69 71 TRP A N 1
ATOM 600 C CA . TRP A 1 71 ? 4.634 -16.166 -7.644 1.00 70.69 71 TRP A CA 1
ATOM 601 C C . TRP A 1 71 ? 5.727 -17.256 -7.715 1.00 70.69 71 TRP A C 1
ATOM 603 O O . TRP A 1 71 ? 5.489 -18.344 -7.187 1.00 70.69 71 TRP A O 1
ATOM 613 N N . PRO A 1 72 ? 6.917 -17.009 -8.307 1.00 67.75 72 PRO A N 1
ATOM 614 C CA . PRO A 1 72 ? 7.478 -15.732 -8.780 1.00 67.75 72 PRO A CA 1
ATOM 615 C C . PRO A 1 72 ? 7.178 -15.375 -10.242 1.00 67.75 72 PRO A C 1
ATOM 617 O O . PRO A 1 72 ? 7.739 -14.409 -10.758 1.00 67.75 72 PRO A O 1
ATOM 620 N N . VAL A 1 73 ? 6.331 -16.143 -10.928 1.00 70.00 73 VAL A N 1
ATOM 621 C CA . VAL A 1 73 ? 6.083 -15.966 -12.370 1.00 70.00 73 VAL A CA 1
ATOM 622 C C . VAL A 1 73 ? 5.231 -14.721 -12.649 1.00 70.00 73 VAL A C 1
ATOM 624 O O . VAL A 1 73 ? 5.373 -14.086 -13.692 1.00 70.00 73 VAL A O 1
ATOM 627 N N . ILE A 1 74 ? 4.384 -14.335 -11.693 1.00 66.56 74 ILE A N 1
ATOM 628 C CA . ILE A 1 74 ? 3.499 -13.171 -11.784 1.00 66.56 74 ILE A CA 1
ATOM 629 C C . ILE A 1 74 ? 4.301 -11.863 -11.826 1.00 66.56 74 ILE A C 1
ATOM 631 O O . ILE A 1 74 ? 5.115 -11.590 -10.940 1.00 66.56 74 ILE A O 1
ATOM 635 N N . LYS A 1 75 ? 4.004 -11.006 -12.809 1.00 67.12 75 LYS A N 1
ATOM 636 C CA . LYS A 1 75 ? 4.518 -9.633 -12.912 1.00 67.12 75 LYS A CA 1
ATOM 637 C C . LYS A 1 75 ? 3.389 -8.680 -13.299 1.00 67.12 75 LYS A C 1
ATOM 639 O O . LYS A 1 75 ? 2.621 -8.992 -14.200 1.00 67.12 75 LYS A O 1
ATOM 644 N N . GLY A 1 76 ? 3.338 -7.511 -12.660 1.00 71.56 76 GLY A N 1
ATOM 645 C CA . GLY A 1 76 ? 2.297 -6.508 -12.911 1.00 71.56 76 GLY A CA 1
ATOM 646 C C . GLY A 1 76 ? 0.917 -6.932 -12.405 1.00 71.56 76 GLY A C 1
ATOM 647 O O . GLY A 1 76 ? 0.812 -7.794 -11.529 1.00 71.56 76 GLY A O 1
ATOM 648 N N . ASP A 1 77 ? -0.126 -6.313 -12.955 1.00 78.56 77 ASP A N 1
ATOM 649 C CA . ASP A 1 77 ? -1.522 -6.614 -12.643 1.00 78.56 77 ASP A CA 1
ATOM 650 C C . ASP A 1 77 ? -1.958 -7.886 -13.382 1.00 78.56 77 ASP A C 1
ATOM 652 O O . ASP A 1 77 ? -1.889 -7.976 -14.604 1.00 78.56 77 ASP A O 1
ATOM 656 N N . THR A 1 78 ? -2.363 -8.912 -12.632 1.00 83.81 78 THR A N 1
ATOM 657 C CA . THR A 1 78 ? -2.698 -10.235 -13.177 1.00 83.81 78 THR A CA 1
ATOM 658 C C . THR A 1 78 ? -3.973 -10.773 -12.552 1.00 83.81 78 THR A C 1
ATOM 660 O O . THR A 1 78 ? -4.374 -10.336 -11.473 1.00 83.81 78 THR A O 1
ATOM 663 N N . VAL A 1 79 ? -4.575 -11.782 -13.191 1.00 84.75 79 VAL A N 1
ATOM 664 C CA . VAL A 1 79 ? -5.755 -12.493 -12.668 1.00 84.75 79 VAL A CA 1
ATOM 665 C C . VAL A 1 79 ? -5.528 -12.962 -11.230 1.00 84.75 79 VAL A C 1
ATOM 667 O O . VAL A 1 79 ? -6.398 -12.766 -10.387 1.00 84.75 79 VAL A O 1
ATOM 670 N N . TYR A 1 80 ? -4.336 -13.484 -10.918 1.00 88.19 80 TYR A N 1
ATOM 671 C CA . TYR A 1 80 ? -3.979 -13.877 -9.556 1.00 88.19 80 TYR A CA 1
ATOM 672 C C . TYR A 1 80 ? -4.175 -12.738 -8.548 1.00 88.19 80 TYR A C 1
ATOM 674 O O . TYR A 1 80 ? -4.774 -12.956 -7.501 1.00 88.19 80 TYR A O 1
ATOM 68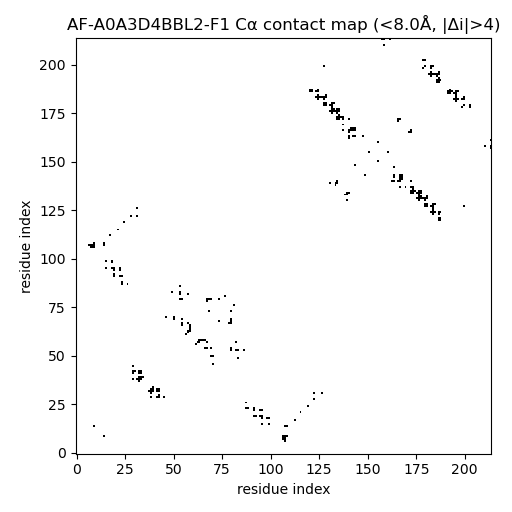2 N N . ASN A 1 81 ? -3.719 -11.519 -8.861 1.00 88.19 81 ASN A N 1
ATOM 683 C CA . ASN A 1 81 ? -3.827 -10.379 -7.945 1.00 88.19 81 ASN A CA 1
ATOM 684 C C . ASN A 1 81 ? -5.289 -9.987 -7.693 1.00 88.19 81 ASN A C 1
ATOM 686 O O . ASN A 1 81 ? -5.650 -9.666 -6.563 1.00 88.19 81 ASN A O 1
ATOM 690 N N . TYR A 1 82 ? -6.147 -10.054 -8.715 1.00 88.75 82 TYR A N 1
ATOM 691 C CA . TYR A 1 82 ? -7.576 -9.781 -8.545 1.00 88.75 82 TYR A CA 1
ATOM 692 C C . TYR A 1 82 ? -8.260 -10.842 -7.681 1.00 88.75 82 TYR A C 1
ATOM 694 O O . TYR A 1 82 ? -9.011 -10.494 -6.767 1.00 88.75 82 TYR A O 1
ATOM 702 N N . VAL A 1 83 ? -7.964 -12.126 -7.914 1.00 90.12 83 VAL A N 1
ATOM 703 C CA . VAL A 1 83 ? -8.499 -13.213 -7.080 1.00 90.12 83 VAL A CA 1
ATOM 704 C C . VAL A 1 83 ? -7.954 -13.113 -5.654 1.00 90.12 83 VAL A C 1
ATOM 706 O O . VAL A 1 83 ? -8.715 -13.286 -4.710 1.00 90.12 83 VAL A O 1
ATOM 709 N N . LEU A 1 84 ? -6.683 -12.749 -5.466 1.00 91.69 84 LEU A N 1
ATOM 710 C CA . LEU A 1 84 ? -6.087 -12.506 -4.150 1.00 91.69 84 LEU A CA 1
ATOM 711 C C . LEU A 1 84 ? -6.849 -11.426 -3.372 1.00 91.69 84 LEU A C 1
ATOM 713 O O . LEU A 1 84 ? -7.254 -11.669 -2.236 1.00 91.69 84 LEU A O 1
ATOM 717 N N . VAL A 1 85 ? -7.084 -10.258 -3.979 1.00 92.88 85 VAL A N 1
ATOM 718 C CA . VAL A 1 85 ? -7.829 -9.160 -3.337 1.00 92.88 85 VAL A CA 1
ATOM 719 C C . VAL A 1 85 ? -9.259 -9.591 -3.004 1.00 92.88 85 VAL A C 1
ATOM 721 O O . VAL A 1 85 ? -9.756 -9.300 -1.915 1.00 92.88 85 VAL A O 1
ATOM 724 N N . PHE A 1 86 ? -9.906 -10.338 -3.899 1.00 91.81 86 PHE A N 1
ATOM 725 C CA . PHE A 1 86 ? -11.232 -10.902 -3.654 1.00 91.81 86 PHE A CA 1
ATOM 726 C C . PHE A 1 86 ? -11.238 -11.892 -2.476 1.00 91.81 86 PHE A C 1
ATOM 728 O O . PHE A 1 86 ? -12.082 -11.790 -1.583 1.00 91.81 86 PHE A O 1
ATOM 735 N N . CYS A 1 87 ? -10.260 -12.797 -2.412 1.00 92.38 87 CYS A N 1
ATOM 736 C CA . CYS A 1 87 ? -10.073 -13.723 -1.297 1.00 92.38 87 CYS A CA 1
ATOM 737 C C . CYS A 1 87 ? -9.853 -12.982 0.027 1.00 92.38 87 CYS A C 1
ATOM 739 O O . CYS A 1 87 ? -10.483 -13.322 1.029 1.00 92.38 87 CYS A O 1
ATOM 741 N N . MET A 1 88 ? -9.001 -11.953 0.035 1.00 94.56 88 MET A N 1
ATOM 742 C CA . MET A 1 88 ? -8.763 -11.110 1.212 1.00 94.56 88 MET A CA 1
ATOM 743 C C . MET A 1 88 ? -10.042 -10.404 1.673 1.00 94.56 88 MET A C 1
ATOM 745 O O . MET A 1 88 ? -10.287 -10.314 2.875 1.00 94.56 88 MET A O 1
ATOM 749 N N . LEU A 1 89 ? -10.883 -9.942 0.742 1.00 95.25 89 LEU A N 1
ATOM 750 C CA . LEU A 1 89 ? -12.164 -9.301 1.047 1.00 95.25 89 LEU A CA 1
ATOM 751 C C . LEU A 1 89 ? -13.160 -10.277 1.692 1.00 95.25 89 LEU A C 1
ATOM 753 O O . LEU A 1 89 ? -13.811 -9.933 2.680 1.00 95.25 89 LEU A O 1
ATOM 757 N N . ILE A 1 90 ? -13.266 -11.506 1.179 1.00 93.69 90 ILE A N 1
ATOM 758 C CA . ILE A 1 90 ? -14.128 -12.537 1.781 1.00 93.69 90 ILE A CA 1
ATOM 759 C C . ILE A 1 90 ? -13.600 -12.930 3.161 1.00 93.69 90 ILE A C 1
ATOM 761 O O . ILE A 1 90 ? -14.359 -12.976 4.133 1.00 93.69 90 ILE A O 1
ATOM 765 N N . LEU A 1 91 ? -12.299 -13.204 3.264 1.00 94.44 91 LEU A N 1
ATOM 766 C CA . LEU A 1 91 ? -11.688 -13.647 4.510 1.00 94.44 91 LEU A CA 1
ATOM 767 C C . LEU A 1 91 ? -11.796 -12.568 5.593 1.00 94.44 91 LEU A C 1
ATOM 769 O O . LEU A 1 91 ? -12.115 -12.884 6.740 1.00 94.44 91 LEU A O 1
ATOM 773 N N . SER A 1 92 ? -11.610 -11.294 5.240 1.00 96.69 92 SER A N 1
ATOM 774 C CA . SER A 1 92 ? -11.783 -10.186 6.179 1.00 96.69 92 SER A CA 1
ATOM 775 C C . SER A 1 92 ? -13.232 -10.052 6.649 1.00 96.69 92 SER A C 1
ATOM 777 O O . SER A 1 92 ? -13.457 -9.830 7.842 1.00 96.69 92 SER A O 1
ATOM 779 N N . ALA A 1 93 ? -14.222 -10.270 5.777 1.00 96.44 93 ALA A N 1
ATOM 780 C CA . ALA A 1 93 ? -15.632 -10.294 6.161 1.00 96.44 93 ALA A CA 1
ATOM 781 C C . ALA A 1 93 ? -15.934 -11.436 7.150 1.00 96.44 93 ALA A C 1
ATOM 783 O O . ALA A 1 93 ? -16.532 -11.194 8.202 1.00 96.44 93 ALA A O 1
ATOM 784 N N . VAL A 1 94 ? -15.456 -12.656 6.876 1.00 96.31 94 VAL A N 1
ATOM 785 C CA . VAL A 1 94 ? -15.629 -13.818 7.770 1.00 96.31 94 VAL A CA 1
ATOM 786 C C . VAL A 1 94 ? -14.973 -13.573 9.130 1.00 96.31 94 VAL A C 1
ATOM 788 O O . VAL A 1 94 ? -15.615 -13.733 10.169 1.00 96.31 94 VAL A O 1
ATOM 791 N N . LEU A 1 95 ? -13.719 -13.122 9.147 1.00 96.94 95 LEU A N 1
ATOM 792 C CA . LEU A 1 95 ? -12.998 -12.817 10.385 1.00 96.94 95 LEU A CA 1
ATOM 793 C C . LEU A 1 95 ? -13.656 -11.675 11.169 1.00 96.94 95 LEU A C 1
ATOM 795 O O . LEU A 1 95 ? -13.683 -11.712 12.397 1.00 96.94 95 LEU A O 1
ATOM 799 N N . THR A 1 96 ? -14.248 -10.695 10.486 1.00 96.88 96 THR A N 1
ATOM 800 C CA . THR A 1 96 ? -15.013 -9.618 11.134 1.00 96.88 96 THR A CA 1
ATOM 801 C C . THR A 1 96 ? -16.271 -10.140 11.815 1.00 96.88 96 THR A C 1
ATOM 803 O O . THR A 1 96 ? -16.594 -9.702 12.925 1.00 96.88 96 THR A O 1
ATOM 806 N N . LEU A 1 97 ? -16.981 -11.078 11.181 1.00 95.81 97 LEU A N 1
ATOM 807 C CA . LEU A 1 97 ? -18.140 -11.738 11.782 1.00 95.81 97 LEU A CA 1
ATOM 808 C C . LEU A 1 97 ? -17.724 -12.537 13.019 1.00 95.81 97 LEU A C 1
ATOM 810 O O . LEU A 1 97 ? -18.322 -12.360 14.081 1.00 95.81 97 LEU A O 1
ATOM 814 N N . LEU A 1 98 ? -16.657 -13.336 12.914 1.00 96.75 98 LEU A N 1
ATOM 815 C CA . LEU A 1 98 ? -16.111 -14.100 14.039 1.00 96.75 98 LEU A CA 1
ATOM 816 C C . LEU A 1 98 ? -15.691 -13.184 15.193 1.00 96.75 98 LEU A C 1
ATOM 818 O O . LEU A 1 98 ? -16.123 -13.389 16.328 1.00 96.75 98 LEU A O 1
ATOM 822 N N . TRP A 1 99 ? -14.936 -12.122 14.906 1.00 96.44 99 TRP A N 1
ATOM 823 C CA . TRP A 1 99 ? -14.557 -11.124 15.907 1.00 96.44 99 TRP A CA 1
ATOM 824 C C . TRP A 1 99 ? -15.803 -10.498 16.539 1.00 96.44 99 TRP A C 1
ATOM 826 O O . TRP A 1 99 ? -15.896 -10.384 17.757 1.00 96.44 99 TRP A O 1
ATOM 836 N N . THR A 1 100 ? -16.818 -10.161 15.747 1.00 93.69 100 THR A N 1
ATOM 837 C CA . THR A 1 100 ? -18.052 -9.563 16.273 1.00 93.69 100 THR A CA 1
ATOM 838 C C . THR A 1 100 ? -18.845 -10.498 17.176 1.00 93.69 100 THR A C 1
ATOM 840 O O . THR A 1 100 ? -19.451 -10.037 18.145 1.00 93.69 100 THR A O 1
ATOM 843 N N . VAL A 1 101 ? -18.806 -11.802 16.909 1.00 93.81 101 VAL A N 1
ATOM 844 C CA . VAL A 1 101 ? -19.436 -12.819 17.755 1.00 93.81 101 VAL A CA 1
ATOM 845 C C . VAL A 1 101 ? -18.662 -13.037 19.052 1.00 93.81 101 VAL A C 1
ATOM 847 O O . VAL A 1 101 ? -19.305 -13.199 20.088 1.00 93.81 101 VAL A O 1
ATOM 850 N N . ILE A 1 102 ? -17.329 -13.032 19.002 1.00 94.38 102 ILE A N 1
ATOM 851 C CA . ILE A 1 102 ? -16.456 -13.278 20.159 1.00 94.38 102 ILE A CA 1
ATOM 852 C C . ILE A 1 102 ? -16.410 -12.052 21.081 1.00 94.38 102 ILE A C 1
ATOM 854 O O . ILE A 1 102 ? -16.572 -12.162 22.294 1.00 94.38 102 ILE A O 1
ATOM 858 N N . ASP A 1 103 ? -16.224 -10.865 20.511 1.00 89.75 103 ASP A N 1
ATOM 859 C CA . ASP A 1 103 ? -15.974 -9.631 21.250 1.00 89.75 103 ASP A CA 1
ATOM 860 C C . ASP A 1 103 ? -17.245 -8.779 21.371 1.00 89.75 103 ASP A C 1
ATOM 862 O O . ASP A 1 103 ? -17.414 -7.730 20.735 1.00 89.75 103 ASP A O 1
ATOM 866 N N . ARG A 1 104 ? -18.191 -9.275 22.172 1.00 84.25 104 ARG A N 1
ATOM 867 C CA . ARG A 1 104 ? -19.483 -8.607 22.412 1.00 84.25 104 ARG A CA 1
ATOM 868 C C . ARG A 1 104 ? -19.435 -7.574 23.537 1.00 84.25 104 ARG A C 1
ATOM 870 O O . ARG A 1 104 ? -20.335 -6.746 23.630 1.00 84.25 104 ARG A O 1
ATOM 877 N N . THR A 1 105 ? -18.413 -7.624 24.390 1.00 83.38 105 THR A N 1
ATOM 878 C CA . THR A 1 105 ? -18.353 -6.851 25.641 1.00 83.38 105 THR A CA 1
ATOM 879 C C . THR A 1 105 ? -17.588 -5.535 25.509 1.00 83.38 105 THR A C 1
ATOM 881 O O . THR A 1 105 ? -17.833 -4.617 26.293 1.00 83.38 105 THR A O 1
ATOM 884 N N . ARG A 1 106 ? -16.692 -5.395 24.519 1.00 86.88 106 ARG A N 1
ATOM 885 C CA . ARG A 1 106 ? -15.942 -4.148 24.295 1.00 86.88 106 ARG A CA 1
ATOM 886 C C . ARG A 1 106 ? -16.865 -2.990 23.896 1.00 86.88 106 ARG A C 1
ATOM 888 O O . ARG A 1 106 ? -17.651 -3.059 22.943 1.00 86.88 106 ARG A O 1
ATOM 895 N N . ARG A 1 107 ? -16.705 -1.885 24.621 1.00 86.88 107 ARG A N 1
ATOM 896 C CA . ARG A 1 107 ? -17.444 -0.629 24.444 1.00 86.88 107 ARG A CA 1
ATOM 897 C C . ARG A 1 107 ? -16.919 0.206 23.278 1.00 86.88 107 ARG A C 1
ATOM 899 O O . ARG A 1 107 ? -17.697 0.577 22.396 1.00 86.88 107 ARG A O 1
ATOM 906 N N . ASN A 1 108 ? -15.601 0.386 23.215 1.00 90.56 108 ASN A N 1
ATOM 907 C CA . ASN A 1 108 ? -14.898 1.158 22.194 1.00 90.56 108 ASN A CA 1
ATOM 908 C C . ASN A 1 108 ? -13.563 0.498 21.796 1.00 90.56 108 ASN A C 1
ATOM 910 O O . ASN A 1 108 ? -13.122 -0.486 22.399 1.00 90.56 108 ASN A O 1
ATOM 914 N N . TYR A 1 109 ? -12.944 1.042 20.746 1.00 92.38 109 TYR A N 1
ATOM 915 C CA . TYR A 1 109 ? -11.624 0.638 20.252 1.00 92.38 109 TYR A CA 1
ATOM 916 C C . TYR A 1 109 ? -10.703 1.845 20.048 1.00 92.38 109 TYR A C 1
ATOM 918 O O . TYR A 1 109 ? -9.830 1.792 19.191 1.00 92.38 109 TYR A O 1
ATOM 926 N N . ASP A 1 110 ? -10.871 2.937 20.798 1.00 92.88 110 ASP A N 1
ATOM 927 C CA . ASP A 1 110 ? -10.158 4.195 20.521 1.00 92.88 110 ASP A CA 1
ATOM 928 C C . ASP A 1 110 ? -8.633 4.024 20.547 1.00 92.88 110 ASP A C 1
ATOM 930 O O . ASP A 1 110 ? -7.953 4.412 19.598 1.00 92.88 110 ASP A O 1
ATOM 934 N N . THR A 1 111 ? -8.091 3.340 21.561 1.00 92.81 111 THR A N 1
ATOM 935 C CA . THR A 1 111 ? -6.649 3.053 21.649 1.00 92.81 111 THR A CA 1
ATOM 936 C C . THR A 1 111 ? -6.163 2.185 20.489 1.00 92.81 111 THR A C 1
ATOM 938 O O . THR A 1 111 ? -5.135 2.483 19.883 1.00 92.81 111 THR A O 1
ATOM 941 N N . LEU A 1 112 ? -6.898 1.119 20.154 1.00 94.31 112 LEU A N 1
ATOM 942 C CA . LEU A 1 112 ? -6.512 0.214 19.069 1.00 94.31 112 LEU A CA 1
ATOM 943 C C . LEU A 1 112 ? -6.606 0.917 17.709 1.00 94.31 112 LEU A C 1
ATOM 945 O O . LEU A 1 112 ? -5.706 0.781 16.889 1.00 94.31 112 LEU A O 1
ATOM 949 N N . CYS A 1 113 ? -7.654 1.708 17.490 1.00 95.00 113 CYS A N 1
ATOM 950 C CA . CYS A 1 113 ? -7.862 2.501 16.286 1.00 95.00 113 CYS A CA 1
ATOM 951 C C . CYS A 1 113 ? -6.785 3.570 16.115 1.00 95.00 113 CYS A C 1
ATOM 953 O O . CYS A 1 113 ? -6.282 3.750 15.006 1.00 95.00 113 CYS A O 1
ATOM 955 N N . TYR A 1 114 ? -6.399 4.248 17.198 1.00 94.94 114 TYR A N 1
ATOM 956 C CA . TYR A 1 114 ? -5.313 5.223 17.188 1.00 94.94 114 TYR A CA 1
ATOM 957 C C . TYR A 1 114 ? -4.001 4.577 16.735 1.00 94.94 114 TYR A C 1
ATOM 959 O O . TYR A 1 114 ? -3.438 4.981 15.716 1.00 94.94 114 TYR A O 1
ATOM 967 N N . TRP A 1 115 ? -3.549 3.528 17.430 1.00 95.50 115 TRP A N 1
ATOM 968 C CA . TRP A 1 115 ? -2.290 2.861 17.092 1.00 95.50 115 TRP A CA 1
ATOM 969 C C . TRP A 1 115 ? -2.328 2.220 15.710 1.00 95.50 115 TRP A C 1
ATOM 971 O O . TRP A 1 115 ? -1.359 2.333 14.965 1.00 95.50 115 TRP A O 1
ATOM 981 N N . PHE A 1 116 ? -3.459 1.631 15.323 1.00 94.81 116 PHE A N 1
ATOM 982 C CA . PHE A 1 116 ? -3.627 1.067 13.990 1.00 94.81 116 PHE A CA 1
ATOM 983 C C . PHE A 1 116 ? -3.515 2.128 12.891 1.00 94.81 116 PHE A C 1
ATOM 985 O O . PHE A 1 116 ? -2.796 1.933 11.914 1.00 94.81 116 PHE A O 1
ATOM 992 N N . THR A 1 117 ? -4.163 3.281 13.069 1.00 94.12 117 THR A N 1
ATOM 993 C CA . THR A 1 117 ? -4.070 4.402 12.120 1.00 94.12 117 THR A CA 1
ATOM 994 C C . THR A 1 117 ? -2.630 4.899 12.006 1.00 94.12 117 THR A C 1
ATOM 996 O O . THR A 1 117 ? -2.148 5.164 10.905 1.00 94.12 117 THR A O 1
ATOM 999 N N . VAL A 1 118 ? -1.914 4.975 13.131 1.00 93.69 118 VAL A N 1
ATOM 1000 C CA . VAL A 1 118 ? -0.489 5.323 13.160 1.00 93.69 118 VAL A CA 1
ATOM 1001 C C . VAL A 1 118 ? 0.345 4.289 12.389 1.00 93.69 118 VAL A C 1
ATOM 1003 O O . VAL A 1 118 ? 1.168 4.678 11.560 1.00 93.69 118 VAL A O 1
ATOM 1006 N N . SER A 1 119 ? 0.105 2.990 12.587 1.00 92.31 119 SER A N 1
ATOM 1007 C CA . SER A 1 119 ? 0.786 1.917 11.850 1.00 92.31 119 SER A CA 1
ATOM 1008 C C . SER A 1 119 ? 0.520 1.979 10.344 1.00 92.31 119 SER A C 1
ATOM 1010 O O . SER A 1 119 ? 1.470 1.939 9.565 1.00 92.31 119 SER A O 1
ATOM 1012 N N . VAL A 1 120 ? -0.740 2.141 9.919 1.00 93.56 120 VAL A N 1
ATOM 1013 C CA . VAL A 1 120 ? -1.117 2.288 8.498 1.00 93.56 120 VAL A CA 1
ATOM 1014 C C . VAL A 1 120 ? -0.462 3.524 7.884 1.00 93.56 120 VAL A C 1
ATOM 1016 O O . VAL A 1 120 ? 0.045 3.463 6.764 1.00 93.56 120 VAL A O 1
ATOM 1019 N N . ARG A 1 121 ? -0.411 4.639 8.621 1.00 94.06 121 ARG A N 1
ATOM 1020 C CA . ARG A 1 121 ? 0.251 5.866 8.168 1.00 94.06 121 ARG A CA 1
ATOM 1021 C C . ARG A 1 121 ? 1.736 5.638 7.899 1.00 94.06 121 ARG A C 1
ATOM 1023 O O . ARG A 1 121 ? 2.214 6.013 6.834 1.00 94.06 121 ARG A O 1
ATOM 1030 N N . TYR A 1 122 ? 2.460 5.027 8.837 1.00 92.31 122 TYR A N 1
ATOM 1031 C CA . TYR A 1 122 ? 3.887 4.747 8.649 1.00 92.31 122 TYR A CA 1
ATOM 1032 C C . TYR A 1 122 ? 4.138 3.686 7.576 1.00 92.31 122 TYR A C 1
ATOM 1034 O O . TYR A 1 122 ? 5.094 3.813 6.815 1.00 92.31 122 TYR A O 1
ATOM 1042 N N . TYR A 1 123 ? 3.257 2.691 7.456 1.00 91.69 123 TYR A N 1
ATOM 1043 C CA . TYR A 1 123 ? 3.284 1.737 6.352 1.00 91.69 123 TYR A CA 1
ATOM 1044 C C . TYR A 1 123 ? 3.208 2.450 4.998 1.00 91.69 123 TYR A C 1
ATOM 1046 O O . TYR A 1 123 ? 4.081 2.263 4.149 1.00 91.69 123 TYR A O 1
ATOM 1054 N N . LEU A 1 124 ? 2.203 3.313 4.826 1.00 93.88 124 LEU A N 1
ATOM 1055 C CA . LEU A 1 124 ? 2.002 4.083 3.603 1.00 93.88 124 LEU A CA 1
ATOM 1056 C C . LEU A 1 124 ? 3.179 5.027 3.341 1.00 93.88 124 LEU A C 1
ATOM 1058 O O . LEU A 1 124 ? 3.671 5.087 2.218 1.00 93.88 124 LEU A O 1
ATOM 1062 N N . ALA A 1 125 ? 3.682 5.706 4.374 1.00 94.69 125 ALA A N 1
ATOM 1063 C CA . ALA A 1 125 ? 4.839 6.588 4.268 1.00 94.69 125 ALA A CA 1
ATOM 1064 C C . ALA A 1 125 ? 6.078 5.840 3.752 1.00 94.69 125 ALA A C 1
ATOM 1066 O O . ALA A 1 125 ? 6.708 6.271 2.787 1.00 94.69 125 ALA A O 1
ATOM 1067 N N . CYS A 1 126 ? 6.393 4.679 4.332 1.00 92.56 126 CYS A N 1
ATOM 1068 C CA . CYS A 1 126 ? 7.498 3.839 3.874 1.00 92.56 126 CYS A CA 1
ATOM 1069 C C . CYS A 1 126 ? 7.275 3.296 2.458 1.00 92.56 126 CYS A C 1
ATOM 1071 O O . CYS A 1 126 ? 8.226 3.235 1.683 1.00 92.56 126 CYS A O 1
ATOM 1073 N N . ALA A 1 127 ? 6.045 2.916 2.098 1.00 92.12 127 ALA A N 1
ATOM 1074 C CA . ALA A 1 127 ? 5.726 2.462 0.747 1.00 92.12 127 ALA A CA 1
ATOM 1075 C C . ALA A 1 127 ? 5.961 3.575 -0.288 1.00 92.12 127 ALA A C 1
ATOM 1077 O O . ALA A 1 127 ? 6.635 3.336 -1.292 1.00 92.12 127 ALA A O 1
ATOM 1078 N N . MET A 1 128 ? 5.485 4.789 -0.003 1.00 95.38 128 MET A N 1
ATOM 1079 C CA . MET A 1 128 ? 5.688 5.975 -0.839 1.00 95.38 128 MET A CA 1
ATOM 1080 C C . MET A 1 128 ? 7.170 6.327 -0.977 1.00 95.38 128 MET A C 1
ATOM 1082 O O . MET A 1 128 ? 7.640 6.549 -2.087 1.00 95.38 128 MET A O 1
ATOM 1086 N N . LEU A 1 129 ? 7.942 6.288 0.115 1.00 95.12 129 LEU A N 1
ATOM 1087 C CA . LEU A 1 129 ? 9.392 6.490 0.051 1.00 95.12 129 LEU A CA 1
ATOM 1088 C C . LEU A 1 129 ? 10.091 5.402 -0.769 1.00 95.12 129 LEU A C 1
ATOM 1090 O O . LEU A 1 129 ? 10.953 5.714 -1.583 1.00 95.12 129 LEU A O 1
ATOM 1094 N N . LYS A 1 130 ? 9.727 4.129 -0.579 1.00 92.62 130 LYS A N 1
ATOM 1095 C CA . LYS A 1 130 ? 10.327 3.000 -1.303 1.00 92.62 130 LYS A CA 1
ATOM 1096 C C . LYS A 1 130 ? 10.155 3.163 -2.814 1.00 92.62 130 LYS A C 1
ATOM 1098 O O . LYS A 1 130 ? 11.138 3.059 -3.545 1.00 92.62 130 LYS A O 1
ATOM 1103 N N . TYR A 1 131 ? 8.929 3.408 -3.278 1.00 93.00 131 TYR A N 1
ATOM 1104 C CA . TYR A 1 131 ? 8.664 3.606 -4.706 1.00 93.00 131 TYR A CA 1
ATOM 1105 C C . TYR A 1 131 ? 9.238 4.934 -5.212 1.00 93.00 131 TYR A C 1
ATOM 1107 O O . TYR A 1 131 ? 9.911 4.943 -6.241 1.00 93.00 131 TYR A O 1
ATOM 1115 N N . GLY A 1 132 ? 9.122 6.006 -4.427 1.00 96.44 132 GLY A N 1
ATOM 1116 C CA . GLY A 1 132 ? 9.659 7.313 -4.783 1.00 96.44 132 GLY A CA 1
ATOM 1117 C C . GLY A 1 132 ? 11.170 7.289 -4.981 1.00 96.44 132 GLY A C 1
ATOM 1118 O O . GLY A 1 132 ? 11.661 7.714 -6.025 1.00 96.44 132 GLY A O 1
ATOM 1119 N N . PHE A 1 133 ? 11.925 6.706 -4.047 1.00 96.56 133 PHE A N 1
ATOM 1120 C CA . PHE A 1 133 ? 13.369 6.528 -4.209 1.00 96.56 133 PHE A CA 1
ATOM 1121 C C . PHE A 1 133 ? 13.709 5.586 -5.364 1.00 96.56 133 PHE A C 1
ATOM 1123 O O . PHE A 1 133 ? 14.642 5.871 -6.113 1.00 96.56 133 PHE A O 1
ATOM 1130 N N . ALA A 1 134 ? 12.946 4.508 -5.568 1.00 94.69 134 ALA A N 1
ATOM 1131 C CA . ALA A 1 134 ? 13.159 3.628 -6.715 1.00 94.69 134 ALA A CA 1
ATOM 1132 C C . ALA A 1 134 ? 12.996 4.370 -8.056 1.00 94.69 134 ALA A C 1
ATOM 1134 O O . ALA A 1 134 ? 13.723 4.065 -9.003 1.00 94.69 134 ALA A O 1
ATOM 1135 N N . LYS A 1 135 ? 12.111 5.370 -8.142 1.00 95.56 135 LYS A N 1
ATOM 1136 C CA . LYS A 1 135 ? 11.979 6.248 -9.317 1.00 95.56 135 LYS A CA 1
ATOM 1137 C C . LYS A 1 135 ? 13.088 7.296 -9.395 1.00 95.56 135 LYS A C 1
ATOM 1139 O O . LYS A 1 135 ? 13.714 7.429 -10.442 1.00 95.56 135 LYS A O 1
ATOM 1144 N N . VAL A 1 136 ? 13.395 7.983 -8.293 1.00 96.81 136 VAL A N 1
ATOM 1145 C CA . VAL A 1 136 ? 14.452 9.014 -8.239 1.00 96.81 136 VAL A CA 1
ATOM 1146 C C . VAL A 1 136 ? 15.816 8.443 -8.639 1.00 96.81 136 VAL A C 1
ATOM 1148 O O . VAL A 1 136 ? 16.536 9.060 -9.421 1.00 96.81 136 VAL A O 1
ATOM 1151 N N . PHE A 1 137 ? 16.154 7.242 -8.166 1.00 95.19 137 PHE A N 1
ATOM 1152 C CA . PHE A 1 137 ? 17.399 6.551 -8.520 1.00 95.19 137 PHE A CA 1
ATOM 1153 C C . PHE A 1 137 ? 17.296 5.706 -9.800 1.00 95.19 137 PHE A C 1
ATOM 1155 O O . PHE A 1 137 ? 18.236 4.984 -10.126 1.00 95.19 137 PHE A O 1
ATOM 1162 N N . LYS A 1 138 ? 16.171 5.777 -10.528 1.00 92.06 138 LYS A N 1
ATOM 1163 C CA . LYS A 1 138 ? 15.900 5.027 -11.771 1.00 92.06 138 LYS A CA 1
ATOM 1164 C C . LYS A 1 138 ? 16.086 3.509 -11.667 1.00 92.06 138 LYS A C 1
ATOM 1166 O O . LYS A 1 138 ? 16.439 2.840 -12.634 1.00 92.06 138 LYS A O 1
ATOM 1171 N N . VAL A 1 139 ? 15.809 2.955 -10.492 1.00 92.06 139 VAL A N 1
ATOM 1172 C CA . VAL A 1 139 ? 15.787 1.506 -10.263 1.00 92.06 139 VAL A CA 1
ATOM 1173 C C . VAL A 1 139 ? 14.472 0.902 -10.761 1.00 92.06 139 VAL A C 1
ATOM 1175 O O . VAL A 1 139 ? 14.467 -0.225 -11.248 1.00 92.06 139 VAL A O 1
ATOM 1178 N N . GLN A 1 140 ? 13.356 1.638 -10.663 1.00 89.38 140 GLN A N 1
ATOM 1179 C CA . GLN A 1 140 ? 12.039 1.132 -11.066 1.00 89.38 140 GLN A CA 1
ATOM 1180 C C . GLN A 1 140 ? 11.832 1.137 -12.585 1.00 89.38 140 GLN A C 1
ATOM 1182 O O . GLN A 1 140 ? 11.356 0.144 -13.115 1.00 89.38 140 GLN A O 1
ATOM 1187 N N . PHE A 1 141 ? 12.198 2.222 -13.275 1.00 92.50 141 PHE A N 1
ATOM 1188 C CA . PHE A 1 141 ? 12.063 2.358 -14.730 1.00 92.50 141 PHE A CA 1
ATOM 1189 C C . PHE A 1 141 ? 13.443 2.585 -15.358 1.00 92.50 141 PHE A C 1
ATOM 1191 O O . PHE A 1 141 ? 13.851 3.735 -15.546 1.00 92.50 141 PHE A O 1
ATOM 1198 N N . PRO A 1 142 ? 14.209 1.511 -15.617 1.00 90.62 142 PRO A N 1
ATOM 1199 C CA . PRO A 1 142 ? 15.498 1.635 -16.280 1.00 90.62 142 PRO A CA 1
ATOM 1200 C C . PRO A 1 142 ? 15.318 2.083 -17.734 1.00 90.62 142 PRO A C 1
ATOM 1202 O O . PRO A 1 142 ? 14.258 1.900 -18.334 1.00 90.62 142 PRO A O 1
ATOM 1205 N N . PHE A 1 143 ? 16.381 2.639 -18.315 1.00 93.06 143 PHE A N 1
ATOM 1206 C CA . PHE A 1 143 ? 16.382 2.991 -19.731 1.00 93.06 143 PHE A CA 1
ATOM 1207 C C . PHE A 1 143 ? 16.113 1.740 -20.598 1.00 93.06 143 PHE A C 1
ATOM 1209 O O . PHE A 1 143 ? 16.676 0.680 -20.296 1.00 93.06 143 PHE A O 1
ATOM 1216 N N . PRO A 1 144 ? 15.281 1.831 -21.657 1.00 92.25 144 PRO A N 1
ATOM 1217 C CA . PRO A 1 144 ? 14.956 0.685 -22.503 1.00 92.25 144 PRO A CA 1
ATOM 1218 C C . PRO A 1 144 ? 16.207 0.020 -23.091 1.00 92.25 144 PRO A C 1
ATOM 1220 O O . PRO A 1 144 ? 17.123 0.688 -23.570 1.00 92.25 144 PRO A O 1
ATOM 1223 N N . SER A 1 145 ? 16.250 -1.313 -23.069 1.00 92.50 145 SER A N 1
ATOM 1224 C CA . SER A 1 145 ? 17.347 -2.072 -23.678 1.00 92.50 145 SER A CA 1
ATOM 1225 C C . SER A 1 145 ? 17.311 -1.975 -25.206 1.00 92.50 145 SER A C 1
ATOM 1227 O O . SER A 1 145 ? 16.273 -1.667 -25.790 1.00 92.50 145 SER A O 1
ATOM 1229 N N . LEU A 1 146 ? 18.417 -2.315 -25.879 1.00 92.50 146 LEU A N 1
ATOM 1230 C CA . LEU A 1 146 ? 18.473 -2.321 -27.348 1.00 92.50 146 LEU A CA 1
ATOM 1231 C C . LEU A 1 146 ? 17.350 -3.171 -27.963 1.00 92.50 146 LEU A C 1
ATOM 1233 O O . LEU A 1 146 ? 16.705 -2.738 -28.908 1.00 92.50 146 LEU A O 1
ATOM 1237 N N . THR A 1 147 ? 17.061 -4.332 -27.369 1.00 91.44 147 THR A N 1
ATOM 1238 C CA . THR A 1 147 ? 15.968 -5.214 -27.799 1.00 91.44 147 THR A CA 1
ATOM 1239 C C . THR A 1 147 ? 14.608 -4.523 -27.744 1.00 91.44 147 THR A C 1
ATOM 1241 O O . THR A 1 147 ? 13.793 -4.750 -28.627 1.00 91.44 147 THR A O 1
ATOM 1244 N N . LYS A 1 148 ? 14.366 -3.672 -26.737 1.00 91.06 148 LYS A N 1
ATOM 1245 C CA . LYS A 1 148 ? 13.125 -2.893 -26.607 1.00 91.06 148 LYS A CA 1
ATOM 1246 C C . LYS A 1 148 ? 13.089 -1.674 -27.523 1.00 91.06 148 LYS A C 1
ATOM 1248 O O . LYS A 1 148 ? 12.020 -1.306 -27.984 1.00 91.06 148 LYS A O 1
ATOM 1253 N N . LEU A 1 149 ? 14.240 -1.077 -27.826 1.00 90.44 149 LEU A N 1
ATOM 1254 C CA . LEU A 1 149 ? 14.337 0.042 -28.768 1.00 90.44 149 LEU A CA 1
ATOM 1255 C C . LEU A 1 149 ? 14.127 -0.382 -30.226 1.00 90.44 149 LEU A C 1
ATOM 1257 O O . LEU A 1 149 ? 13.677 0.429 -31.029 1.00 90.44 149 LEU A O 1
ATOM 1261 N N . THR A 1 150 ? 14.457 -1.628 -30.577 1.00 93.94 150 THR A N 1
ATOM 1262 C CA . THR A 1 150 ? 14.236 -2.174 -31.927 1.00 93.94 150 THR A CA 1
ATOM 1263 C C . THR A 1 150 ? 12.971 -3.028 -32.037 1.00 93.94 150 THR A C 1
ATOM 1265 O O . THR A 1 150 ? 12.715 -3.584 -33.102 1.00 93.94 150 THR A O 1
ATOM 1268 N N . GLU A 1 151 ? 12.208 -3.180 -30.952 1.00 92.56 151 GLU A N 1
ATOM 1269 C CA . GLU A 1 151 ? 10.930 -3.895 -30.950 1.00 92.56 151 GLU A CA 1
ATOM 1270 C C . GLU A 1 151 ? 9.887 -3.076 -31.728 1.00 92.56 151 GLU A C 1
ATOM 1272 O O . GLU A 1 151 ? 9.700 -1.890 -31.439 1.00 92.56 151 GLU A O 1
ATOM 1277 N N . PRO A 1 152 ? 9.193 -3.666 -32.715 1.00 93.06 152 PRO A N 1
ATOM 1278 C CA . PRO A 1 152 ? 8.075 -2.997 -33.361 1.00 93.06 152 PRO A CA 1
ATOM 1279 C C . PRO A 1 152 ? 7.002 -2.613 -32.334 1.00 93.06 152 PRO A C 1
ATOM 1281 O O . PRO A 1 152 ? 6.645 -3.403 -31.461 1.00 93.06 152 PRO A O 1
ATOM 1284 N N . PHE A 1 153 ? 6.430 -1.412 -32.466 1.00 87.12 153 PHE A N 1
ATOM 1285 C CA . PHE A 1 153 ? 5.384 -0.930 -31.552 1.00 87.12 153 PHE A CA 1
ATOM 1286 C C . PHE A 1 153 ? 4.189 -1.888 -31.443 1.00 87.12 153 PHE A C 1
ATOM 1288 O O . PHE A 1 153 ? 3.618 -2.015 -30.366 1.00 87.12 153 PHE A O 1
ATOM 1295 N N . GLY A 1 154 ? 3.832 -2.577 -32.533 1.00 89.31 154 GLY A N 1
ATOM 1296 C CA . GLY A 1 154 ? 2.729 -3.543 -32.552 1.00 89.31 154 GLY A CA 1
ATOM 1297 C C . GLY A 1 154 ? 2.985 -4.821 -31.746 1.00 89.31 154 GLY A C 1
ATOM 1298 O O . GLY A 1 154 ? 2.025 -5.466 -31.338 1.00 89.31 154 GLY A O 1
ATOM 1299 N N . ASP A 1 155 ? 4.250 -5.155 -31.481 1.00 89.56 155 ASP A N 1
ATOM 1300 C CA . ASP A 1 155 ? 4.642 -6.352 -30.724 1.00 89.56 155 ASP A CA 1
ATOM 1301 C C . ASP A 1 155 ? 4.884 -6.044 -29.234 1.00 89.56 155 ASP A C 1
ATOM 1303 O O . ASP A 1 155 ? 4.986 -6.948 -28.401 1.00 89.56 155 ASP A O 1
ATOM 1307 N N . SER A 1 156 ? 4.960 -4.758 -28.876 1.00 87.94 156 SER A N 1
ATOM 1308 C CA . SER A 1 156 ? 5.138 -4.314 -27.495 1.00 87.94 156 SER A CA 1
ATOM 1309 C C . SER A 1 156 ? 3.862 -4.529 -26.682 1.00 87.94 156 SER A C 1
ATOM 1311 O O . SER A 1 156 ? 2.779 -4.095 -27.069 1.00 87.94 156 SER A O 1
ATOM 1313 N N . SER A 1 157 ? 3.982 -5.133 -25.497 1.00 88.00 157 SER A N 1
ATOM 1314 C CA . SER A 1 157 ? 2.848 -5.198 -24.573 1.00 88.00 157 SER A CA 1
ATOM 1315 C C . SER A 1 157 ? 2.495 -3.800 -24.037 1.00 88.00 157 SER A C 1
ATOM 1317 O O . SER A 1 157 ? 3.406 -3.000 -23.807 1.00 88.00 157 SER A O 1
ATOM 1319 N N . PRO A 1 158 ? 1.213 -3.508 -23.752 1.00 87.12 158 PRO A N 1
ATOM 1320 C CA . PRO A 1 158 ? 0.785 -2.221 -23.197 1.00 87.12 158 PRO A CA 1
ATOM 1321 C C . PRO A 1 158 ? 1.569 -1.753 -21.959 1.00 87.12 158 PRO A C 1
ATOM 1323 O O . PRO A 1 158 ? 2.126 -0.655 -21.932 1.00 87.12 158 PRO A O 1
ATOM 1326 N N . MET A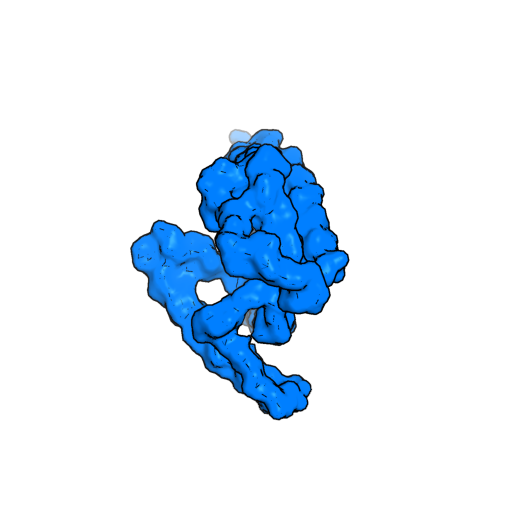 1 159 ? 1.727 -2.637 -20.967 1.00 86.00 159 MET A N 1
ATOM 1327 C CA . MET A 1 159 ? 2.547 -2.377 -19.777 1.00 86.00 159 MET A CA 1
ATOM 1328 C C . MET A 1 159 ? 4.018 -2.123 -20.143 1.00 86.00 159 MET A C 1
ATOM 1330 O O . MET A 1 159 ? 4.667 -1.260 -19.553 1.00 86.00 159 MET A O 1
ATOM 1334 N N . GLY A 1 160 ? 4.557 -2.864 -21.117 1.00 88.00 160 GLY A N 1
ATOM 1335 C CA . GLY A 1 160 ? 5.919 -2.671 -21.612 1.00 88.00 160 GLY A CA 1
ATOM 1336 C C . GLY A 1 160 ? 6.107 -1.306 -22.270 1.00 88.00 160 GLY A C 1
ATOM 1337 O O . GLY A 1 160 ? 7.131 -0.662 -22.055 1.00 88.00 160 GLY A O 1
ATOM 1338 N N . LEU A 1 161 ? 5.099 -0.832 -23.003 1.00 89.62 161 LEU A N 1
ATOM 1339 C CA . LEU A 1 161 ? 5.103 0.486 -23.624 1.00 89.62 161 LEU A CA 1
ATOM 1340 C C . LEU A 1 161 ? 5.123 1.598 -22.568 1.00 89.62 161 LEU A C 1
ATOM 1342 O O . LEU A 1 161 ? 5.977 2.482 -22.641 1.00 89.62 161 LEU A O 1
ATOM 1346 N N . LEU A 1 162 ? 4.259 1.515 -21.547 1.00 89.94 162 LEU A N 1
ATOM 1347 C CA . LEU A 1 162 ? 4.278 2.460 -20.424 1.00 89.94 162 LEU A CA 1
ATOM 1348 C C . LEU A 1 162 ? 5.646 2.459 -19.727 1.00 89.94 162 LEU A C 1
ATOM 1350 O O . LEU A 1 162 ? 6.226 3.521 -19.496 1.00 89.94 162 LEU A O 1
ATOM 1354 N N . TRP A 1 163 ? 6.184 1.275 -19.426 1.00 91.75 163 TRP A N 1
ATOM 1355 C CA . TRP A 1 163 ? 7.505 1.133 -18.811 1.00 91.75 163 TRP A CA 1
ATOM 1356 C C . TRP A 1 163 ? 8.614 1.762 -19.656 1.00 91.75 163 TRP A C 1
ATOM 1358 O O . TRP A 1 163 ? 9.484 2.436 -19.106 1.00 91.75 163 TRP A O 1
ATOM 1368 N N . ASN A 1 164 ? 8.568 1.590 -20.978 1.00 92.00 164 ASN A N 1
ATOM 1369 C CA . ASN A 1 164 ? 9.544 2.175 -21.890 1.00 92.00 164 ASN A CA 1
ATOM 1370 C C . ASN A 1 164 ? 9.429 3.705 -21.944 1.00 92.00 164 ASN A C 1
ATOM 1372 O O . ASN A 1 164 ? 10.455 4.381 -21.922 1.00 92.00 164 ASN A O 1
ATOM 1376 N N . VAL A 1 165 ? 8.212 4.262 -21.963 1.00 90.62 165 VAL A N 1
ATOM 1377 C CA . VAL A 1 165 ? 7.984 5.720 -21.931 1.00 90.62 165 VAL A CA 1
ATOM 1378 C C . VAL A 1 165 ? 8.538 6.327 -20.641 1.00 90.62 165 VAL A C 1
ATOM 1380 O O . VAL A 1 165 ? 9.293 7.301 -20.688 1.00 90.62 165 VAL A O 1
ATOM 1383 N N . MET A 1 166 ? 8.225 5.714 -19.496 1.00 92.62 166 MET A N 1
ATOM 1384 C CA . MET A 1 166 ? 8.755 6.125 -18.193 1.00 92.62 166 MET A CA 1
ATOM 1385 C C . MET A 1 166 ? 10.286 6.020 -18.150 1.00 92.62 166 MET A C 1
ATOM 1387 O O . MET A 1 166 ? 10.964 6.946 -17.702 1.00 92.62 166 MET A O 1
ATOM 1391 N N . GLY A 1 167 ? 10.845 4.913 -18.644 1.00 92.19 167 GLY A N 1
ATOM 1392 C CA . GLY A 1 167 ? 12.289 4.667 -18.654 1.00 92.19 167 GLY A CA 1
ATOM 1393 C C . GLY A 1 167 ? 13.065 5.583 -19.602 1.00 92.19 167 GLY A C 1
ATOM 1394 O O . GLY A 1 167 ? 14.207 5.945 -19.312 1.00 92.19 167 GLY A O 1
ATOM 1395 N N . TYR A 1 168 ? 12.454 5.986 -20.719 1.00 92.69 168 TYR A N 1
ATOM 1396 C CA . TYR A 1 168 ? 13.048 6.924 -21.670 1.00 92.69 168 TYR A CA 1
ATOM 1397 C C . TYR A 1 168 ? 13.076 8.352 -21.109 1.00 92.69 168 TYR A C 1
ATOM 1399 O O . TYR A 1 168 ? 14.111 9.016 -21.176 1.00 92.69 168 TYR A O 1
ATOM 1407 N N . SER A 1 169 ? 11.975 8.820 -20.503 1.00 94.00 169 SER A N 1
ATOM 1408 C CA . SER A 1 169 ? 11.910 10.152 -19.885 1.00 94.00 169 SER A CA 1
ATOM 1409 C C . SER A 1 169 ? 12.400 10.131 -18.435 1.00 94.00 169 SER A C 1
ATOM 1411 O O . SER A 1 169 ? 11.644 10.072 -17.461 1.00 94.00 169 SER A O 1
ATOM 1413 N N . ALA A 1 170 ? 13.720 10.221 -18.312 1.00 91.69 170 ALA A N 1
ATOM 1414 C CA . ALA A 1 170 ? 14.448 10.337 -17.060 1.00 91.69 170 ALA A CA 1
ATOM 1415 C C . ALA A 1 170 ? 13.870 11.385 -16.098 1.00 91.69 170 ALA A C 1
ATOM 1417 O O . ALA A 1 170 ? 13.665 11.112 -14.915 1.00 91.69 170 ALA A O 1
ATOM 1418 N N . GLU A 1 171 ? 13.645 12.588 -16.612 1.00 93.88 171 GLU A N 1
ATOM 1419 C CA . GLU A 1 171 ? 13.229 13.758 -15.852 1.00 93.88 171 GLU A CA 1
ATOM 1420 C C . GLU A 1 171 ? 11.801 13.580 -15.338 1.00 93.88 171 GLU A C 1
ATOM 1422 O O . GLU A 1 171 ? 11.522 13.891 -14.181 1.00 93.88 171 GLU A O 1
ATOM 1427 N N . TYR A 1 172 ? 10.914 13.013 -16.163 1.00 93.50 172 TYR A N 1
ATOM 1428 C CA . TYR A 1 172 ? 9.539 12.715 -15.773 1.00 93.50 172 TYR A CA 1
ATOM 1429 C C . TYR A 1 172 ? 9.473 11.644 -14.677 1.00 93.50 172 TYR A C 1
ATOM 1431 O O . TYR A 1 172 ? 8.759 11.801 -13.680 1.00 93.50 172 TYR A O 1
ATOM 1439 N N . THR A 1 173 ? 10.271 10.580 -14.802 1.00 95.06 173 THR A N 1
ATOM 1440 C CA . THR A 1 173 ? 10.366 9.546 -13.763 1.00 95.06 173 THR A CA 1
ATOM 1441 C C . THR A 1 173 ? 10.902 10.117 -12.450 1.00 95.06 173 THR A C 1
ATOM 1443 O O . THR A 1 173 ? 10.334 9.848 -11.390 1.00 95.06 173 THR A O 1
ATOM 1446 N N . ILE A 1 174 ? 11.933 10.965 -12.491 1.00 96.19 174 ILE A N 1
ATOM 1447 C CA . ILE A 1 174 ? 12.445 11.631 -11.285 1.00 96.19 174 ILE A CA 1
ATOM 1448 C C . ILE A 1 174 ? 11.391 12.572 -10.694 1.00 96.19 174 ILE A C 1
ATOM 1450 O O . ILE A 1 174 ? 11.193 12.559 -9.483 1.00 96.19 174 ILE A O 1
ATOM 1454 N N . PHE A 1 175 ? 10.680 13.351 -11.513 1.00 96.31 175 PHE A N 1
ATOM 1455 C CA . PHE A 1 175 ? 9.632 14.265 -11.050 1.00 96.31 175 PHE A CA 1
ATOM 1456 C C . PHE A 1 175 ? 8.509 13.528 -10.306 1.00 96.31 175 PHE A C 1
ATOM 1458 O O . PHE A 1 175 ? 8.160 13.895 -9.182 1.00 96.31 175 PHE A O 1
ATOM 1465 N N . THR A 1 176 ? 7.983 12.451 -10.895 1.00 95.75 176 THR A N 1
ATOM 1466 C CA . THR A 1 176 ? 6.951 11.627 -10.244 1.00 95.75 176 THR A CA 1
ATOM 1467 C C . THR A 1 176 ? 7.487 10.941 -8.982 1.00 95.75 176 THR A C 1
ATOM 1469 O O . THR A 1 176 ? 6.793 10.903 -7.966 1.00 95.75 176 THR A O 1
ATOM 1472 N N . GLY A 1 177 ? 8.745 10.487 -9.000 1.00 96.81 177 GLY A N 1
ATOM 1473 C CA . GLY A 1 177 ? 9.432 9.935 -7.832 1.00 96.81 177 GLY A CA 1
ATOM 1474 C C . GLY A 1 177 ? 9.617 10.937 -6.692 1.00 96.81 177 GLY A C 1
ATOM 1475 O O . GLY A 1 177 ? 9.358 10.609 -5.537 1.00 96.81 177 GLY A O 1
ATOM 1476 N N . LEU A 1 178 ? 10.004 12.177 -6.994 1.00 97.62 178 LEU A N 1
ATOM 1477 C CA . LEU A 1 178 ? 10.110 13.250 -6.002 1.00 97.62 178 LEU A CA 1
ATOM 1478 C C . LEU A 1 178 ? 8.751 13.558 -5.374 1.00 97.62 178 LEU A C 1
ATOM 1480 O O . LEU A 1 178 ? 8.678 13.745 -4.161 1.00 97.62 178 LEU A O 1
ATOM 1484 N N . GLY A 1 179 ? 7.677 13.552 -6.170 1.00 97.19 179 GLY A N 1
ATOM 1485 C CA . GLY A 1 179 ? 6.312 13.663 -5.656 1.00 97.19 179 GLY A CA 1
ATOM 1486 C C . GLY A 1 179 ? 5.997 12.578 -4.624 1.00 97.19 179 GLY A C 1
ATOM 1487 O O . GLY A 1 179 ? 5.489 12.881 -3.543 1.00 97.19 179 GLY A O 1
ATOM 1488 N N . GLU A 1 180 ? 6.359 11.326 -4.916 1.00 97.75 180 GLU A N 1
ATOM 1489 C CA . GLU A 1 180 ? 6.174 10.205 -3.989 1.00 97.75 180 GLU A CA 1
ATOM 1490 C C . GLU A 1 180 ? 7.022 10.345 -2.719 1.00 97.75 180 GLU A C 1
ATOM 1492 O O . GLU A 1 180 ? 6.524 10.107 -1.616 1.00 97.75 180 GLU A O 1
ATOM 1497 N N . VAL A 1 181 ? 8.274 10.796 -2.849 1.00 98.06 181 VAL A N 1
ATOM 1498 C CA . VAL A 1 181 ? 9.159 11.043 -1.702 1.00 98.06 181 VAL A CA 1
ATOM 1499 C C . VAL A 1 181 ? 8.594 12.140 -0.803 1.00 98.06 181 VAL A C 1
ATOM 1501 O O . VAL A 1 181 ? 8.492 11.945 0.408 1.00 98.06 181 VAL A O 1
ATOM 1504 N N . VAL A 1 182 ? 8.179 13.275 -1.373 1.00 97.81 182 VAL A N 1
ATOM 1505 C CA . VAL A 1 182 ? 7.578 14.384 -0.616 1.00 97.81 182 VAL A CA 1
ATOM 1506 C C . VAL A 1 182 ? 6.310 13.920 0.098 1.00 97.81 182 VAL A C 1
ATOM 1508 O O . VAL A 1 182 ? 6.157 14.176 1.292 1.00 97.81 182 VAL A O 1
ATOM 1511 N N . ALA A 1 183 ? 5.432 13.185 -0.588 1.00 97.06 183 ALA A N 1
ATOM 1512 C CA . ALA A 1 183 ? 4.219 12.637 0.011 1.00 97.06 183 ALA A CA 1
ATOM 1513 C C . ALA A 1 183 ? 4.535 11.713 1.200 1.00 97.06 183 ALA A C 1
ATOM 1515 O O . ALA A 1 183 ? 3.956 11.868 2.277 1.00 97.06 183 ALA A O 1
ATOM 1516 N N . GLY A 1 184 ? 5.506 10.808 1.029 1.00 96.50 184 GLY A N 1
ATOM 1517 C CA . GLY A 1 184 ? 5.983 9.913 2.080 1.00 96.50 184 GLY A CA 1
ATOM 1518 C C . GLY A 1 184 ? 6.548 10.666 3.285 1.00 96.50 184 GLY A C 1
ATOM 1519 O O . GLY A 1 184 ? 6.140 10.392 4.412 1.00 96.50 184 GLY A O 1
ATOM 1520 N N . LEU A 1 185 ? 7.421 11.657 3.070 1.00 97.12 185 LEU A N 1
ATOM 1521 C CA . LEU A 1 185 ? 8.004 12.477 4.143 1.00 97.12 185 LEU A CA 1
ATOM 1522 C C . LEU A 1 185 ? 6.937 13.243 4.935 1.00 97.12 185 LEU A C 1
ATOM 1524 O O . LEU A 1 185 ? 6.982 13.266 6.165 1.00 97.12 185 LEU A O 1
ATOM 1528 N N . LEU A 1 186 ? 5.945 13.825 4.257 1.00 96.81 186 LEU A N 1
ATOM 1529 C CA . LEU A 1 186 ? 4.862 14.562 4.915 1.00 96.81 186 LEU A CA 1
ATOM 1530 C C . LEU A 1 186 ? 3.974 13.661 5.790 1.00 96.81 186 LEU A C 1
ATOM 1532 O O . LEU A 1 186 ? 3.397 14.144 6.764 1.00 96.81 186 LEU A O 1
ATOM 1536 N N . LEU A 1 187 ? 3.879 12.361 5.494 1.00 96.12 187 LEU A N 1
ATOM 1537 C CA . LEU A 1 187 ? 3.135 11.407 6.323 1.00 96.12 187 LEU A CA 1
ATOM 1538 C C . LEU A 1 187 ? 3.846 11.060 7.645 1.00 96.12 187 LEU A C 1
ATOM 1540 O O . LEU A 1 187 ? 3.178 10.609 8.579 1.00 96.12 187 LEU A O 1
ATOM 1544 N N . PHE A 1 188 ? 5.161 11.287 7.772 1.00 93.06 188 PHE A N 1
ATOM 1545 C CA . PHE A 1 188 ? 5.889 11.034 9.026 1.00 93.06 188 PHE A CA 1
ATOM 1546 C C . PHE A 1 188 ? 5.563 12.056 10.119 1.00 93.06 188 PHE A C 1
ATOM 1548 O O . PHE A 1 188 ? 5.521 11.695 11.300 1.00 93.06 188 PHE A O 1
ATOM 1555 N N . PHE A 1 189 ? 5.323 13.316 9.745 1.00 92.31 189 PHE A N 1
ATOM 1556 C CA . PHE A 1 189 ? 5.103 14.398 10.701 1.00 92.31 189 PHE A CA 1
ATOM 1557 C C . PHE A 1 189 ? 3.616 14.620 10.961 1.00 92.31 189 PHE A C 1
ATOM 1559 O O . PHE A 1 189 ? 2.832 14.850 10.043 1.00 92.31 189 PHE A O 1
ATOM 1566 N N . GLN A 1 190 ? 3.236 14.639 12.240 1.00 89.44 190 GLN A N 1
ATOM 1567 C CA . GLN A 1 190 ? 1.843 14.790 12.681 1.00 89.44 190 GLN A CA 1
ATOM 1568 C C . GLN A 1 190 ? 1.147 16.050 12.135 1.00 89.44 190 GLN A C 1
ATOM 1570 O O . GLN A 1 190 ? -0.054 16.026 11.887 1.00 89.44 190 GLN A O 1
ATOM 1575 N N . HIS A 1 191 ? 1.899 17.131 11.907 1.00 92.31 191 HIS A N 1
ATOM 1576 C CA . HIS A 1 191 ? 1.359 18.408 11.435 1.00 92.31 191 HIS A CA 1
ATOM 1577 C C . HIS A 1 191 ? 1.117 18.452 9.921 1.00 92.31 191 HIS A C 1
ATOM 1579 O O . HIS A 1 191 ? 0.345 19.285 9.457 1.00 92.31 191 HIS A O 1
ATOM 1585 N N . THR A 1 192 ? 1.735 17.556 9.147 1.00 95.25 192 THR A N 1
ATOM 1586 C CA . THR A 1 192 ? 1.628 17.533 7.679 1.00 9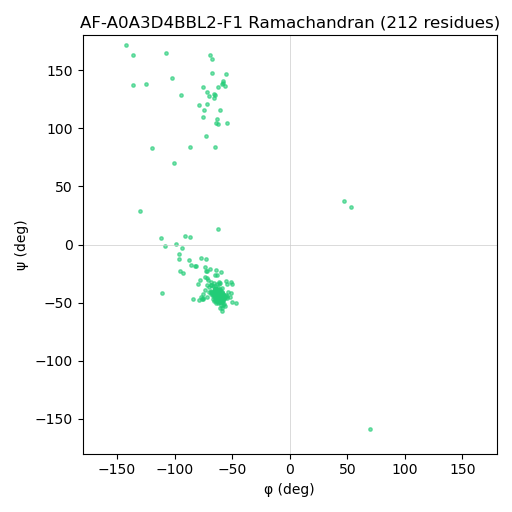5.25 192 THR A CA 1
ATOM 1587 C C . THR A 1 192 ? 0.862 16.326 7.143 1.00 95.25 192 THR A C 1
ATOM 1589 O O . THR A 1 192 ? 0.754 16.170 5.929 1.00 95.25 192 THR A O 1
ATOM 1592 N N . VAL A 1 193 ? 0.283 15.494 8.018 1.00 95.25 193 VAL A N 1
ATOM 1593 C CA . VAL A 1 193 ? -0.383 14.235 7.634 1.00 95.25 193 VAL A CA 1
ATOM 1594 C C . VAL A 1 193 ? -1.488 14.450 6.607 1.00 95.25 193 VAL A C 1
ATOM 1596 O O . VAL A 1 193 ? -1.558 13.703 5.640 1.00 95.25 193 VAL A O 1
ATOM 1599 N N . ILE A 1 194 ? -2.337 15.467 6.784 1.00 95.94 194 ILE A N 1
ATOM 1600 C CA . ILE A 1 194 ? -3.455 15.725 5.861 1.00 95.94 194 ILE A CA 1
ATOM 1601 C C . ILE A 1 194 ? -2.924 16.073 4.467 1.00 95.94 194 ILE A C 1
ATOM 1603 O O . ILE A 1 194 ? -3.382 15.512 3.476 1.00 95.94 194 ILE A O 1
ATOM 1607 N N . LEU A 1 195 ? -1.919 16.950 4.391 1.00 96.88 195 LEU A N 1
ATOM 1608 C CA . LEU A 1 195 ? -1.292 17.323 3.126 1.00 96.88 195 LEU A CA 1
ATOM 1609 C C . LEU A 1 195 ? -0.607 16.116 2.471 1.00 96.88 195 LEU A C 1
ATOM 1611 O O . LEU A 1 195 ? -0.821 15.857 1.290 1.00 96.88 195 LEU A O 1
ATOM 1615 N N . GLY A 1 196 ? 0.157 15.340 3.246 1.00 96.75 196 GLY A N 1
ATOM 1616 C CA . GLY A 1 196 ? 0.794 14.112 2.772 1.00 96.75 196 GLY A CA 1
ATOM 1617 C C . GLY A 1 196 ? -0.219 13.090 2.251 1.00 96.75 196 GLY A C 1
ATOM 1618 O O . GLY A 1 196 ? -0.000 12.497 1.197 1.00 96.75 196 GLY A O 1
ATOM 1619 N N . ALA A 1 197 ? -1.357 12.931 2.931 1.00 96.50 197 ALA A N 1
ATOM 1620 C CA . ALA A 1 197 ? -2.432 12.032 2.519 1.00 96.50 197 ALA A CA 1
ATOM 1621 C C . ALA A 1 197 ? -3.108 12.491 1.219 1.00 96.50 197 ALA A C 1
ATOM 1623 O O . ALA A 1 197 ? -3.331 11.666 0.337 1.00 96.50 197 ALA A O 1
ATOM 1624 N N . LEU A 1 198 ? -3.379 13.792 1.062 1.00 97.56 198 LEU A N 1
ATOM 1625 C CA . LEU A 1 198 ? -3.956 14.346 -0.167 1.00 97.56 198 LEU A CA 1
ATOM 1626 C C . LEU A 1 198 ? -3.011 14.196 -1.361 1.00 97.56 198 LEU A C 1
ATOM 1628 O O . LEU A 1 198 ? -3.437 13.770 -2.432 1.00 97.56 198 LEU A O 1
ATOM 1632 N N . ILE A 1 199 ? -1.722 14.496 -1.179 1.00 97.38 199 ILE A N 1
ATOM 1633 C CA . ILE A 1 199 ? -0.722 14.316 -2.239 1.00 97.38 199 ILE A CA 1
ATOM 1634 C C . ILE A 1 199 ? -0.599 12.830 -2.590 1.00 97.38 199 ILE A C 1
ATOM 1636 O O . ILE A 1 199 ? -0.626 12.478 -3.767 1.00 97.38 199 ILE A O 1
ATOM 1640 N N . THR A 1 200 ? -0.532 11.952 -1.584 1.00 97.62 200 THR A N 1
ATOM 1641 C CA . THR A 1 200 ? -0.500 10.498 -1.800 1.00 97.62 200 THR A CA 1
ATOM 1642 C C . THR A 1 200 ? -1.720 10.035 -2.588 1.00 97.62 200 THR A C 1
ATOM 1644 O O . THR A 1 200 ? -1.569 9.306 -3.561 1.00 97.62 200 THR A O 1
ATOM 1647 N N . PHE A 1 201 ? -2.920 10.493 -2.223 1.00 97.50 201 PHE A N 1
ATOM 1648 C CA . PHE A 1 201 ? -4.150 10.156 -2.934 1.00 97.50 201 PHE A CA 1
ATOM 1649 C C . PHE A 1 201 ? -4.105 10.598 -4.400 1.00 97.50 201 PHE A C 1
ATOM 1651 O O . PHE A 1 201 ? -4.414 9.796 -5.281 1.00 97.50 201 PHE A O 1
ATOM 1658 N N . SER A 1 202 ? -3.665 11.827 -4.679 1.00 97.12 202 SER A N 1
ATOM 1659 C CA . SER A 1 202 ? -3.529 12.338 -6.048 1.00 97.12 202 SER A CA 1
ATOM 1660 C C . SER A 1 202 ? -2.538 11.517 -6.878 1.00 97.12 202 SER A C 1
ATOM 1662 O O . SER A 1 202 ? -2.852 11.124 -8.002 1.00 97.12 202 SER A O 1
ATOM 1664 N N . ILE A 1 203 ? -1.363 11.208 -6.320 1.00 96.94 203 ILE A N 1
ATOM 1665 C CA . ILE A 1 203 ? -0.331 10.428 -7.017 1.00 96.94 203 ILE A CA 1
ATOM 1666 C C . ILE A 1 203 ? -0.802 8.989 -7.244 1.00 96.94 203 ILE A C 1
ATOM 1668 O O . ILE A 1 203 ? -0.710 8.484 -8.359 1.00 96.94 203 ILE A O 1
ATOM 1672 N N . MET A 1 204 ? -1.351 8.330 -6.223 1.00 96.50 204 MET A N 1
ATOM 1673 C CA . MET A 1 204 ? -1.841 6.955 -6.351 1.00 96.50 204 MET A CA 1
ATOM 1674 C C . MET A 1 204 ? -3.030 6.863 -7.307 1.00 96.50 204 MET A C 1
ATOM 1676 O O . MET A 1 204 ? -3.105 5.912 -8.078 1.00 96.50 204 MET A O 1
ATOM 1680 N N . SER A 1 205 ? -3.912 7.865 -7.335 1.00 96.00 205 SER A N 1
ATOM 1681 C CA . SER A 1 205 ? -4.994 7.931 -8.325 1.00 96.00 205 SER A CA 1
ATOM 1682 C C . SER A 1 205 ? -4.440 8.011 -9.746 1.00 96.00 205 SER A C 1
ATOM 1684 O O . SER A 1 205 ? -4.911 7.294 -10.624 1.00 96.00 205 SER A O 1
ATOM 1686 N N . ASN A 1 206 ? -3.404 8.824 -9.975 1.00 94.44 206 ASN A N 1
ATOM 1687 C CA . ASN A 1 206 ? -2.733 8.879 -11.272 1.00 94.44 206 ASN A CA 1
ATOM 1688 C C . ASN A 1 206 ? -2.101 7.528 -11.646 1.00 94.44 206 ASN A C 1
ATOM 1690 O O . ASN A 1 206 ? -2.292 7.072 -12.769 1.00 94.44 206 ASN A O 1
ATOM 1694 N N . VAL A 1 207 ? -1.430 6.854 -10.706 1.00 92.75 207 VAL A N 1
ATOM 1695 C CA . VAL A 1 207 ? -0.865 5.510 -10.925 1.00 92.75 207 VAL A CA 1
ATOM 1696 C C . VAL A 1 207 ? -1.950 4.492 -11.282 1.00 92.75 207 VAL A C 1
ATOM 1698 O O . VAL A 1 207 ? -1.773 3.738 -12.234 1.00 92.75 207 VAL A O 1
ATOM 1701 N N . VAL A 1 208 ? -3.084 4.494 -10.578 1.00 92.19 208 VAL A N 1
ATOM 1702 C CA . VAL A 1 208 ? -4.221 3.602 -10.871 1.00 92.19 208 VAL A CA 1
ATOM 1703 C C . VAL A 1 208 ? -4.795 3.875 -12.259 1.00 92.19 208 VAL A C 1
ATOM 1705 O O . VAL A 1 208 ? -5.016 2.940 -13.024 1.00 92.19 208 VAL A O 1
ATOM 1708 N N . VAL A 1 209 ? -5.008 5.147 -12.608 1.00 93.12 209 VAL A N 1
ATOM 1709 C CA . VAL A 1 209 ? -5.520 5.522 -13.933 1.00 93.12 209 VAL A CA 1
ATOM 1710 C C . VAL A 1 209 ? -4.549 5.091 -15.026 1.00 93.12 209 VAL A C 1
ATOM 1712 O O . VAL A 1 209 ? -4.992 4.496 -16.003 1.00 93.12 209 VAL A O 1
ATOM 1715 N N . MET A 1 210 ? -3.243 5.320 -14.856 1.00 89.25 210 MET A N 1
ATOM 1716 C CA . MET A 1 210 ? -2.239 4.823 -15.801 1.00 89.25 210 MET A CA 1
ATOM 1717 C C . MET A 1 210 ? -2.314 3.302 -15.929 1.00 89.25 210 MET A C 1
ATOM 1719 O O . MET A 1 210 ? -2.357 2.812 -17.050 1.00 89.25 210 MET A O 1
ATOM 1723 N N . ASN A 1 211 ? -2.409 2.576 -14.809 1.00 87.81 211 ASN A N 1
ATOM 1724 C CA . ASN A 1 211 ? -2.448 1.116 -14.815 1.00 87.81 211 ASN A CA 1
ATOM 1725 C C . ASN A 1 211 ? -3.641 0.511 -15.557 1.00 87.81 211 ASN A C 1
ATOM 1727 O O . ASN A 1 211 ? -3.510 -0.566 -16.129 1.00 87.81 211 ASN A O 1
ATOM 1731 N N . PHE A 1 212 ? -4.790 1.182 -15.552 1.00 85.88 212 PHE A N 1
ATOM 1732 C CA . PHE A 1 212 ? -5.991 0.694 -16.233 1.00 85.88 212 PHE A CA 1
ATOM 1733 C C . PHE A 1 212 ? -6.205 1.276 -17.631 1.00 85.88 212 PHE A C 1
ATOM 1735 O O . PHE A 1 212 ? -7.120 0.832 -18.319 1.00 85.88 212 PHE A O 1
ATOM 1742 N N . SER A 1 213 ? -5.408 2.267 -18.040 1.00 85.25 213 SER A N 1
ATOM 1743 C CA . SER A 1 213 ? -5.608 2.979 -19.312 1.00 85.25 213 SER A CA 1
ATOM 1744 C C . SER A 1 213 ? -4.569 2.658 -20.385 1.00 85.25 213 SER A C 1
ATOM 1746 O O . SER A 1 213 ? -4.664 3.236 -21.467 1.00 85.25 213 SER A O 1
ATOM 1748 N N . TYR A 1 214 ? -3.572 1.812 -20.101 1.00 72.50 214 TYR A N 1
ATOM 1749 C CA . TYR A 1 214 ? -2.630 1.345 -21.122 1.00 72.50 214 TYR A CA 1
ATOM 1750 C C . TYR A 1 214 ? -3.160 0.131 -21.882 1.00 72.50 214 TYR A C 1
ATOM 1752 O O . TYR A 1 214 ? -3.788 -0.755 -21.260 1.00 72.50 214 TYR A O 1
#

Sequence (214 aa):
MDAQITDSDWHFIKKVLFRFLFVYLLMFMPAFFYVMPLGAHIMEYDRLFWNLFVPWLGKHVLDMGSDIPVWPVIKGDTVYNYVLVFCMLILSAVLTLLWTVIDRTRRNYDTLCYWFTVSVRYYLACAMLKYGFAKVFKVQFPFPSLTKLTEPFGDSSPMGLLWNVMGYSAEYTIFTGLGEVVAGLLLFFQHTVILGALITFSIMSNVVVMNFSY

Radius of gyration: 20.98 Å; Cα contacts (8 Å, |Δi|>4): 178; chains: 1; bounding box: 41×44×70 Å

Secondary structure (DSSP, 8-state):
-------PPPPHHHHHHHHHHHHHHHTTTHHHHTTSTTHHHHHHHHHHHHHHHHHHHHHHTS---S----TTT--SS-HHHHHHHHHHHHHHHHHHHHHHHH--S----H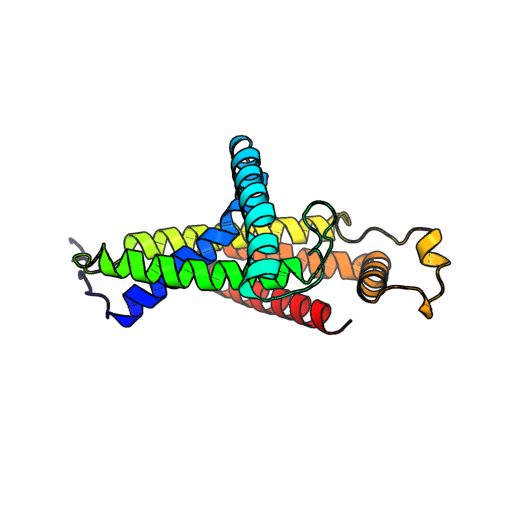HHHHHHHHHHHHHHHHHHHHHHHHHHTTSSSPPPPHHHHSS-GGGS-HHHHHHHHHHH-HHHHHHHHHHHHHHHHHHHSTTTHHHHHHHHHHHHHHHHHHHHH-

Nearest PDB structures (foldseek):
  5nx8-assembly1_D  TM=1.814E-01  e=3.115E+00  Homo sapiens neanderthalensis
  8teo-assembly1_A  TM=1.809E-01  e=6.066E+00  Drosophila melanogaster
  4wpc-assembly1_A  TM=1.408E-01  e=6.997E+00  Saccharomyces cerevisiae S288C

Mean predicted aligned error: 6.45 Å

pLDDT: mean 88.23, std 11.18, range [37.03, 98.06]

Foldseek 3Di:
DDPPPPLQFDDPVRLLVLLLCLQLVVLVCLVVCCVPPVSVVSVVVSLVVLQVPLQVCCVPPVVVVDRADGPPVDDADGPSVVSSSVVSNVVSNVVSVVCCVVPVPDRDCVVVSVVSVLVVLLSLLVVLLVQLVCLLVVVQQAADDPCLVPDPPVRADLVRVVSNVSNNPSVVSNVLSVLSNVLSVLSVDPVSNVVSVVSSVVSVVVVVCSSVVD